Protein AF-A0A0D5A165-F1 (afdb_monomer_lite)

Sequence (251 aa):
MIPHRLSEAADQAARRYDHLAQTFSALYKMALMSAEFGYAGQSQKLFVEAYEAAETYFERDKEAMADIAAEIAENAHRRAIENLQSVDAESLSEAALAHVSETQTYLSNEIAAQVHRDIAHMRFQLQRIVLDVGMIARTRNVNSRAAQMAYVVANPHELELYFVDRRGRRTPTRTFIRSIYRQALLSIHNETTLHVIADHGLEHAAVMKLEDGVEKVIDRININDYAAVRDQLFHPNANSYLDVETDDVSA

Radius of gyration: 24.09 Å; chains: 1; bounding box: 54×30×74 Å

Secondary structure (DSSP, 8-state):
-HHHHHHHHHHHHHHHHHHHHHHHHHHHHHHHH-TTTT-TTHHHHHHHHHHHHHHHHHHHHHHHHHHHHHHHHHHHHHHHHHHHT-SS--S--HHHHHHHHHHHHHHHHHHHHHHHHHHHHHHHHHHHHHHHHHHHHHHHT--HHHHHHHHHHH-------EEE-TT--EEEHHHHHHHHHHHHHHHHHHHHHHHHHHHTT--EEEEEEEETTEEEEEEEEEGGGHHHHHHHHS-TT--EEEEE-GGGT--

pLDDT: mean 90.54, std 7.68, range [43.25, 97.25]

Structure (mmCIF, N/CA/C/O backbone):
data_AF-A0A0D5A165-F1
#
_entry.id   AF-A0A0D5A165-F1
#
loop_
_atom_site.group_PDB
_atom_site.id
_atom_site.type_symbol
_atom_site.label_atom_id
_atom_site.label_alt_id
_atom_site.label_comp_id
_atom_site.label_asym_id
_atom_site.label_entity_id
_atom_site.label_seq_id
_atom_site.pdbx_PDB_ins_code
_atom_site.Cartn_x
_atom_site.Cartn_y
_atom_site.Cartn_z
_atom_site.occupancy
_atom_site.B_iso_or_equiv
_atom_site.auth_seq_id
_atom_site.auth_comp_id
_atom_site.auth_asym_id
_atom_site.auth_atom_id
_atom_site.pdbx_PDB_model_num
ATOM 1 N N . MET A 1 1 ? -19.442 6.904 9.844 1.00 79.25 1 MET A N 1
ATOM 2 C CA . MET A 1 1 ? -19.566 5.430 9.773 1.00 79.25 1 MET A CA 1
ATOM 3 C C . MET A 1 1 ? -18.209 4.829 9.446 1.00 79.25 1 MET A C 1
ATOM 5 O O . MET A 1 1 ? -17.570 5.270 8.488 1.00 79.25 1 MET A O 1
ATOM 9 N N . ILE A 1 2 ? -17.765 3.862 10.250 1.00 87.31 2 ILE A N 1
ATOM 10 C CA . ILE A 1 2 ? -16.394 3.319 10.248 1.00 87.31 2 ILE A CA 1
ATOM 11 C C . ILE A 1 2 ? -15.971 2.769 8.872 1.00 87.31 2 ILE A C 1
ATOM 13 O O . ILE A 1 2 ? -14.946 3.216 8.348 1.00 87.31 2 ILE A O 1
ATOM 17 N N . PRO A 1 3 ? -16.759 1.913 8.183 1.00 88.69 3 PRO A N 1
ATOM 18 C CA . PRO A 1 3 ? -16.329 1.330 6.909 1.00 88.69 3 PRO A CA 1
ATOM 19 C C . PRO A 1 3 ? -16.051 2.350 5.796 1.00 88.69 3 PRO A C 1
ATOM 21 O O . PRO A 1 3 ? -15.199 2.092 4.936 1.00 88.69 3 PRO A O 1
ATOM 24 N N . HIS A 1 4 ? -16.733 3.502 5.805 1.00 90.75 4 HIS A N 1
ATOM 25 C CA . HIS A 1 4 ? -16.470 4.589 4.859 1.00 90.75 4 HIS A CA 1
ATOM 26 C C . HIS A 1 4 ? -15.153 5.291 5.156 1.00 90.75 4 HIS A C 1
ATOM 28 O O . HIS A 1 4 ? -14.348 5.440 4.241 1.00 90.75 4 HIS A O 1
ATOM 34 N N . ARG A 1 5 ? -14.892 5.638 6.423 1.00 92.56 5 ARG A N 1
ATOM 35 C CA . ARG A 1 5 ? -13.633 6.279 6.822 1.00 92.56 5 ARG A CA 1
ATOM 36 C C . ARG A 1 5 ? -12.429 5.394 6.489 1.00 92.56 5 ARG A C 1
ATOM 38 O O . ARG A 1 5 ? -11.464 5.878 5.902 1.00 92.56 5 ARG A O 1
ATOM 45 N N . LEU A 1 6 ? -12.531 4.090 6.765 1.00 93.75 6 LEU A N 1
ATOM 46 C CA . LEU A 1 6 ? -11.513 3.096 6.405 1.00 93.75 6 LEU A CA 1
ATOM 47 C C . LEU A 1 6 ? -11.294 3.007 4.883 1.00 93.75 6 LEU A C 1
ATOM 49 O O . LEU A 1 6 ? -10.162 2.874 4.425 1.00 93.75 6 LEU A O 1
ATOM 53 N N . SER A 1 7 ? -12.369 3.062 4.083 1.00 94.56 7 SER A N 1
ATOM 54 C CA . SER A 1 7 ? -12.266 3.048 2.612 1.00 94.56 7 SER A CA 1
ATOM 55 C C . SER A 1 7 ? -11.586 4.307 2.100 1.00 94.56 7 SER A C 1
ATOM 57 O O . SER A 1 7 ? -10.683 4.218 1.277 1.00 94.56 7 SER A O 1
ATOM 59 N N . GLU A 1 8 ? -11.992 5.465 2.612 1.00 95.31 8 GLU A N 1
ATOM 60 C CA . GLU A 1 8 ? -11.455 6.755 2.207 1.00 95.31 8 GLU A CA 1
ATOM 61 C C . GLU A 1 8 ? -9.956 6.855 2.503 1.00 95.31 8 GLU A C 1
ATOM 63 O O . GLU A 1 8 ? -9.183 7.222 1.618 1.00 95.31 8 GLU A O 1
ATOM 68 N N . ALA A 1 9 ? -9.531 6.466 3.709 1.00 94.81 9 ALA A N 1
ATOM 69 C CA . ALA A 1 9 ? -8.121 6.421 4.084 1.00 94.81 9 ALA A CA 1
ATOM 70 C C . ALA A 1 9 ? -7.312 5.502 3.155 1.00 94.81 9 ALA A C 1
ATOM 72 O O . ALA A 1 9 ? -6.258 5.892 2.647 1.00 94.81 9 ALA A O 1
ATOM 73 N N . ALA A 1 10 ? -7.835 4.307 2.868 1.00 96.00 10 ALA A N 1
ATOM 74 C CA . ALA A 1 10 ? -7.202 3.367 1.950 1.00 96.00 10 ALA A CA 1
ATOM 75 C C . ALA A 1 10 ? -7.133 3.903 0.507 1.00 96.00 10 ALA A C 1
ATOM 77 O O . ALA A 1 10 ? -6.135 3.697 -0.182 1.00 96.00 10 ALA A O 1
ATOM 78 N N . ASP A 1 11 ? -8.158 4.623 0.046 1.00 96.69 11 ASP A N 1
ATOM 79 C CA . ASP A 1 11 ? -8.182 5.256 -1.276 1.00 96.69 11 ASP A CA 1
ATOM 80 C C . ASP A 1 11 ? -7.212 6.441 -1.371 1.00 96.69 11 ASP A C 1
ATOM 82 O O . ASP A 1 11 ? -6.638 6.692 -2.434 1.00 96.69 11 ASP A O 1
ATOM 86 N N . GLN A 1 12 ? -7.021 7.195 -0.287 1.00 95.81 12 GLN A N 1
ATOM 87 C CA . GLN A 1 12 ? -6.012 8.253 -0.207 1.00 95.81 12 GLN A CA 1
ATOM 88 C C . GLN A 1 12 ? -4.596 7.665 -0.237 1.00 95.81 12 GLN A C 1
ATOM 90 O O . GLN A 1 12 ? -3.763 8.128 -1.016 1.00 95.81 12 GLN A O 1
ATOM 95 N N . ALA A 1 13 ? -4.337 6.602 0.528 1.00 95.44 13 ALA A N 1
ATOM 96 C CA . ALA A 1 13 ? -3.058 5.896 0.507 1.00 95.44 13 ALA A CA 1
ATOM 97 C C . ALA A 1 13 ? -2.743 5.301 -0.873 1.00 95.44 13 ALA A C 1
ATOM 99 O O . ALA A 1 13 ? -1.662 5.509 -1.424 1.00 95.44 13 ALA A O 1
ATOM 100 N N . ALA A 1 14 ? -3.727 4.651 -1.500 1.00 96.12 14 ALA A N 1
ATOM 101 C CA . ALA A 1 14 ? -3.582 4.125 -2.852 1.00 96.12 14 ALA A CA 1
ATOM 102 C C . ALA A 1 14 ? -3.296 5.228 -3.882 1.00 96.12 14 ALA A C 1
ATOM 104 O O . ALA A 1 14 ? -2.530 4.999 -4.813 1.00 96.12 14 ALA A O 1
ATOM 105 N N . ARG A 1 15 ? -3.867 6.431 -3.714 1.00 96.12 15 ARG A N 1
ATOM 106 C CA . ARG A 1 15 ? -3.550 7.609 -4.543 1.00 96.12 15 ARG A CA 1
ATOM 107 C C . ARG A 1 15 ? -2.120 8.110 -4.330 1.00 96.12 15 ARG A C 1
ATOM 109 O O . ARG A 1 15 ? -1.453 8.418 -5.312 1.00 96.12 15 ARG A O 1
ATOM 116 N N . ARG A 1 16 ? -1.621 8.154 -3.090 1.00 94.94 16 ARG A N 1
ATOM 117 C CA . ARG A 1 16 ? -0.213 8.503 -2.820 1.00 94.94 16 ARG A CA 1
ATOM 118 C C . ARG A 1 16 ? 0.742 7.524 -3.496 1.00 94.94 16 ARG A C 1
ATOM 120 O O . ARG A 1 16 ? 1.688 7.955 -4.150 1.00 94.94 16 ARG A O 1
ATOM 127 N N . TYR A 1 17 ? 0.456 6.226 -3.411 1.00 96.75 17 TYR A N 1
ATOM 128 C CA . TYR A 1 17 ? 1.255 5.210 -4.098 1.00 96.75 17 TYR A CA 1
ATOM 129 C C . TYR A 1 17 ? 1.141 5.312 -5.626 1.00 96.75 17 TYR A C 1
ATOM 131 O O . TYR A 1 17 ? 2.123 5.125 -6.337 1.00 96.75 17 TYR A O 1
ATOM 139 N N . ASP A 1 18 ? -0.034 5.655 -6.157 1.00 95.25 18 ASP A N 1
ATOM 140 C CA . ASP A 1 18 ? -0.234 5.887 -7.593 1.00 95.25 18 ASP A CA 1
ATOM 141 C C . ASP A 1 18 ? 0.712 6.974 -8.132 1.00 95.25 18 ASP A C 1
ATOM 143 O O . ASP A 1 18 ? 1.286 6.812 -9.205 1.00 95.25 18 ASP A O 1
ATOM 147 N N . HIS A 1 19 ? 0.967 8.037 -7.361 1.00 95.75 19 HIS A N 1
ATOM 148 C CA . HIS A 1 19 ? 1.960 9.055 -7.722 1.00 95.75 19 HIS A CA 1
ATOM 149 C C . HIS A 1 19 ? 3.399 8.512 -7.756 1.00 95.75 19 HIS A C 1
ATOM 151 O O . HIS A 1 19 ? 4.179 8.889 -8.638 1.00 95.75 19 HIS A O 1
ATOM 157 N N . LEU A 1 20 ? 3.754 7.592 -6.853 1.00 96.50 20 LEU A N 1
ATOM 158 C CA . LEU A 1 20 ? 5.041 6.891 -6.910 1.00 96.50 20 LEU A CA 1
ATOM 159 C C . LEU A 1 20 ? 5.124 6.006 -8.166 1.00 96.50 20 LEU A C 1
ATOM 161 O O . LEU A 1 20 ? 6.102 6.072 -8.907 1.00 96.50 20 LEU A O 1
ATOM 165 N N . ALA A 1 21 ? 4.072 5.245 -8.469 1.00 95.75 21 ALA A N 1
ATOM 166 C CA . ALA A 1 21 ? 3.997 4.408 -9.668 1.00 95.75 21 ALA A CA 1
ATOM 167 C C . ALA A 1 21 ? 4.083 5.226 -10.974 1.00 95.75 21 ALA A C 1
ATOM 169 O O . ALA A 1 21 ? 4.746 4.817 -11.932 1.00 95.75 21 ALA A O 1
ATOM 170 N N . GLN A 1 22 ? 3.464 6.409 -11.012 1.00 95.25 22 GLN A N 1
ATOM 171 C CA . GLN A 1 22 ? 3.595 7.366 -12.116 1.00 95.25 22 GLN A CA 1
ATOM 172 C C . GLN A 1 22 ? 5.035 7.878 -12.243 1.00 95.25 22 GLN A C 1
ATOM 174 O O . GLN A 1 22 ? 5.556 7.964 -13.356 1.00 95.25 22 GLN A O 1
ATOM 179 N N . THR A 1 23 ? 5.705 8.148 -11.119 1.00 96.25 23 THR A N 1
ATOM 180 C CA . THR A 1 23 ? 7.129 8.516 -11.094 1.00 96.25 23 THR A CA 1
ATOM 181 C C . THR A 1 23 ? 7.995 7.399 -11.672 1.00 96.25 23 THR A C 1
ATOM 183 O O . THR A 1 23 ? 8.790 7.653 -12.573 1.00 96.25 23 THR A O 1
ATOM 186 N N . PHE A 1 24 ? 7.789 6.145 -11.258 1.00 96.50 24 PHE A N 1
ATOM 187 C CA . PHE A 1 24 ? 8.491 4.994 -11.840 1.00 96.50 24 PHE A CA 1
ATOM 188 C C . PHE A 1 24 ? 8.233 4.856 -13.340 1.00 96.50 24 PHE A C 1
ATOM 190 O O . PHE A 1 24 ? 9.163 4.642 -14.113 1.00 96.50 24 PHE A O 1
ATOM 197 N N . SER A 1 25 ? 6.992 5.057 -13.777 1.00 94.62 25 SER A N 1
ATOM 198 C CA . SER A 1 25 ? 6.642 5.037 -15.199 1.00 94.62 25 SER A CA 1
ATOM 199 C C . SER A 1 25 ? 7.353 6.143 -15.986 1.00 94.62 25 SER A C 1
ATOM 201 O O . SER A 1 25 ? 7.804 5.909 -17.109 1.00 94.62 25 SER A O 1
ATOM 203 N N . ALA A 1 26 ? 7.498 7.338 -15.409 1.00 94.38 26 ALA A N 1
ATOM 204 C CA . ALA A 1 26 ? 8.234 8.445 -16.014 1.00 94.38 26 ALA A CA 1
ATOM 205 C C . ALA A 1 26 ? 9.740 8.155 -16.092 1.00 94.38 26 ALA A C 1
ATOM 207 O O . ALA A 1 26 ? 10.319 8.275 -17.172 1.00 94.38 26 ALA A O 1
ATOM 208 N N . LEU A 1 27 ? 10.353 7.695 -14.996 1.00 95.06 27 LEU A N 1
ATOM 209 C CA . LEU A 1 27 ? 11.764 7.292 -14.951 1.00 95.06 27 LEU A CA 1
ATOM 210 C C . LEU A 1 27 ? 12.059 6.186 -15.972 1.00 95.06 27 LEU A C 1
ATOM 212 O O . LEU A 1 27 ? 13.028 6.256 -16.730 1.00 95.06 27 LEU A O 1
ATOM 216 N N . TYR A 1 28 ? 11.170 5.199 -16.066 1.00 94.12 28 TYR A N 1
ATOM 217 C CA . TYR A 1 28 ? 11.245 4.133 -17.055 1.00 94.12 28 TYR A CA 1
ATOM 218 C C . TYR A 1 28 ? 11.180 4.659 -18.494 1.00 94.12 28 TYR A C 1
ATOM 220 O O . TYR A 1 28 ? 12.018 4.292 -19.318 1.00 94.12 28 TYR A O 1
ATOM 228 N N . LYS A 1 29 ? 10.234 5.556 -18.807 1.00 92.38 29 LYS A N 1
ATOM 229 C CA . LYS A 1 29 ? 10.124 6.191 -20.134 1.00 92.38 29 LYS A CA 1
ATOM 230 C C . LYS A 1 29 ? 11.357 7.038 -20.465 1.00 92.38 29 LYS A C 1
ATOM 232 O O . LYS A 1 29 ? 11.847 6.989 -21.592 1.00 92.38 29 LYS A O 1
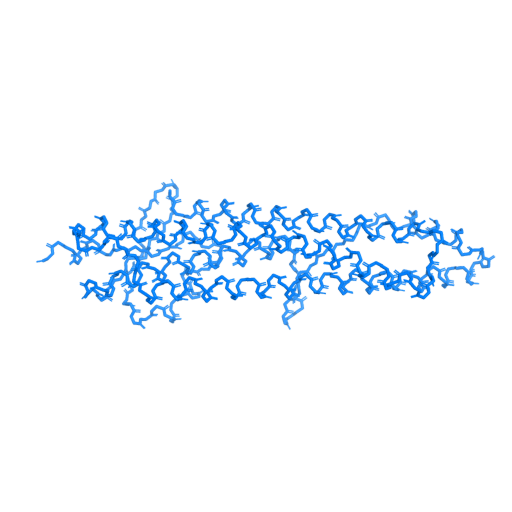ATOM 237 N N . MET A 1 30 ? 11.894 7.777 -19.494 1.00 92.38 30 MET A N 1
ATOM 238 C CA . MET A 1 30 ? 13.129 8.553 -19.652 1.00 92.38 30 MET A CA 1
ATOM 239 C C . MET A 1 30 ? 14.323 7.647 -19.950 1.00 92.38 30 MET A C 1
ATOM 241 O O . MET A 1 30 ? 15.078 7.913 -20.886 1.00 92.38 30 MET A O 1
ATOM 245 N N . ALA A 1 31 ? 14.464 6.538 -19.219 1.00 92.50 31 ALA A N 1
ATOM 246 C CA . ALA A 1 31 ? 15.481 5.537 -19.504 1.00 92.50 31 ALA A CA 1
ATOM 247 C C . ALA A 1 31 ? 15.286 4.948 -20.911 1.00 92.50 31 ALA A C 1
ATOM 249 O O . ALA A 1 31 ? 16.224 4.920 -21.706 1.00 92.50 31 ALA A O 1
ATOM 250 N N . LEU A 1 32 ? 14.060 4.568 -21.271 1.00 91.56 32 LEU A N 1
ATOM 251 C CA . LEU A 1 32 ? 13.749 4.010 -22.584 1.00 91.56 32 LEU A CA 1
ATOM 252 C C . LEU A 1 32 ? 14.078 4.965 -23.735 1.00 91.56 32 LEU A C 1
ATOM 254 O O . LEU A 1 32 ? 14.427 4.483 -24.803 1.00 91.56 32 LEU A O 1
ATOM 258 N N . MET A 1 33 ? 14.005 6.284 -23.543 1.00 91.00 33 MET A N 1
ATOM 259 C CA . MET A 1 33 ? 14.279 7.286 -24.587 1.00 91.00 33 MET A CA 1
ATOM 260 C C . MET A 1 33 ? 15.692 7.884 -24.537 1.00 91.00 33 MET A C 1
ATOM 262 O O . MET A 1 33 ? 16.078 8.607 -25.466 1.00 91.00 33 MET A O 1
ATOM 266 N N . SER A 1 34 ? 16.470 7.557 -23.501 1.00 91.62 34 SER A N 1
ATOM 267 C CA . SER A 1 34 ? 17.817 8.080 -23.256 1.00 91.62 34 SER A CA 1
ATOM 268 C C . SER A 1 34 ? 18.755 7.907 -24.457 1.00 91.62 34 SER A C 1
ATOM 270 O O . SER A 1 34 ? 18.662 6.935 -25.213 1.00 91.62 34 SER A O 1
ATOM 272 N N . ALA A 1 35 ? 19.687 8.851 -24.617 1.00 87.50 35 ALA A N 1
ATOM 273 C CA . ALA A 1 35 ? 20.788 8.742 -25.574 1.00 87.50 35 ALA A CA 1
ATOM 274 C C . ALA A 1 35 ? 21.765 7.613 -25.200 1.00 87.50 35 ALA A C 1
ATOM 276 O O . ALA A 1 35 ? 22.358 6.994 -26.077 1.00 87.50 35 ALA A O 1
ATOM 277 N N . GLU A 1 36 ? 21.878 7.306 -23.906 1.00 87.81 36 GLU A N 1
ATOM 278 C CA . GLU A 1 36 ? 22.725 6.242 -23.353 1.00 87.81 36 GLU A CA 1
ATOM 279 C C . GLU A 1 36 ? 21.976 4.902 -23.239 1.00 87.81 36 GLU A C 1
ATOM 281 O O . GLU A 1 36 ? 22.308 4.052 -22.411 1.00 87.81 36 GLU A O 1
ATOM 286 N N . PHE A 1 37 ? 20.918 4.712 -24.032 1.00 90.88 37 PHE A N 1
ATOM 287 C CA . PHE A 1 37 ? 20.110 3.499 -23.983 1.00 90.88 37 PHE A CA 1
ATOM 288 C C . PHE A 1 37 ? 20.955 2.238 -24.221 1.00 90.88 37 PHE A C 1
ATOM 290 O O . PHE A 1 37 ? 21.685 2.134 -25.208 1.00 90.88 37 PHE A O 1
ATOM 297 N N . GLY A 1 38 ? 20.838 1.269 -23.312 1.00 87.19 38 GLY A N 1
ATOM 298 C CA . GLY A 1 38 ? 21.592 0.016 -23.344 1.00 87.19 38 GLY A CA 1
ATOM 299 C C . GLY A 1 38 ? 23.004 0.098 -22.755 1.00 87.19 38 GLY A C 1
ATOM 300 O O . GLY A 1 38 ? 23.696 -0.919 -22.718 1.00 87.19 38 GLY A O 1
ATOM 301 N N . TYR A 1 39 ? 23.439 1.262 -22.263 1.00 90.69 39 TYR A N 1
ATOM 302 C CA . TYR A 1 39 ? 24.701 1.385 -21.535 1.00 90.69 39 TYR A CA 1
ATOM 303 C C . TYR A 1 39 ? 24.634 0.678 -20.172 1.00 90.69 39 TYR A C 1
ATOM 305 O O . TYR A 1 39 ? 23.619 0.732 -19.477 1.00 90.69 39 TYR A O 1
ATOM 313 N N . ALA A 1 40 ? 25.740 0.058 -19.744 1.00 81.25 40 ALA A N 1
ATOM 314 C CA . ALA A 1 40 ? 25.796 -0.707 -18.493 1.00 81.25 40 ALA A CA 1
ATOM 315 C C . ALA A 1 40 ? 25.408 0.128 -17.254 1.00 81.25 40 ALA A C 1
ATOM 317 O O . ALA A 1 40 ? 24.738 -0.375 -16.352 1.00 81.25 40 ALA A O 1
ATOM 318 N N . GLY A 1 41 ? 25.768 1.417 -17.233 1.00 88.12 41 GLY A N 1
ATOM 319 C CA . GLY A 1 41 ? 25.434 2.338 -16.141 1.00 88.12 41 GLY A CA 1
ATOM 320 C C . GLY A 1 41 ? 23.969 2.788 -16.100 1.00 88.12 41 GLY A C 1
ATOM 321 O O . GLY A 1 41 ? 23.508 3.254 -15.060 1.00 88.12 41 GLY A O 1
ATOM 322 N N . GLN A 1 42 ? 23.205 2.611 -17.184 1.00 89.62 42 GLN A N 1
ATOM 323 C CA . GLN A 1 42 ? 21.821 3.084 -17.276 1.00 89.62 42 GLN A CA 1
ATOM 324 C C . GLN A 1 42 ? 20.917 2.426 -16.231 1.00 89.62 42 GLN A C 1
ATOM 326 O O . GLN A 1 42 ? 20.138 3.099 -15.559 1.00 89.62 42 GLN A O 1
ATOM 331 N N . SER A 1 43 ? 21.035 1.104 -16.078 1.00 86.44 43 SER A N 1
ATOM 332 C CA . SER A 1 43 ? 20.237 0.356 -15.106 1.00 86.44 43 SER A CA 1
ATOM 333 C C . SER A 1 43 ? 20.545 0.781 -13.674 1.00 86.44 43 SER A C 1
ATOM 335 O O . SER A 1 43 ? 19.643 0.741 -12.846 1.00 86.44 43 SER A O 1
ATOM 337 N N . GLN A 1 44 ? 21.796 1.147 -13.381 1.00 89.44 44 GLN A N 1
ATOM 338 C CA . GLN A 1 44 ? 22.191 1.596 -12.050 1.00 89.44 44 GLN A CA 1
ATOM 339 C C . GLN A 1 44 ? 21.637 2.991 -11.765 1.00 89.44 44 GLN A C 1
ATOM 341 O O . GLN A 1 44 ? 21.080 3.207 -10.696 1.00 89.44 44 GLN A O 1
ATOM 346 N N . LYS A 1 45 ? 21.733 3.910 -12.733 1.00 91.50 45 LYS A N 1
ATOM 347 C CA . LYS A 1 45 ? 21.181 5.263 -12.611 1.00 91.50 45 LYS A CA 1
ATOM 348 C C . LYS A 1 45 ? 19.670 5.242 -12.369 1.00 91.50 45 LYS A C 1
ATOM 350 O O . LYS A 1 45 ? 19.210 5.835 -11.404 1.00 91.50 45 LYS A O 1
ATOM 355 N N . LEU A 1 46 ? 18.929 4.477 -13.175 1.00 91.69 46 LEU A N 1
ATOM 356 C CA . LEU A 1 46 ? 17.484 4.301 -12.994 1.00 91.69 46 LEU A CA 1
ATOM 357 C C . LEU A 1 46 ? 17.140 3.739 -11.607 1.00 91.69 46 LEU A C 1
ATOM 359 O O . LEU A 1 46 ? 16.149 4.133 -11.005 1.00 91.69 46 LEU A O 1
ATOM 363 N N . PHE A 1 47 ? 17.946 2.797 -11.111 1.00 92.31 47 PHE A N 1
ATOM 364 C CA . PHE A 1 47 ? 17.741 2.203 -9.794 1.00 92.31 47 PHE A CA 1
ATOM 365 C C . PHE A 1 47 ? 17.932 3.244 -8.690 1.00 92.31 47 PHE A C 1
ATOM 367 O O . PHE A 1 47 ? 17.054 3.374 -7.849 1.00 92.31 47 PHE A O 1
ATOM 374 N N . VAL A 1 48 ? 19.023 4.015 -8.725 1.00 94.88 48 VAL A N 1
ATOM 375 C CA . VAL A 1 48 ? 19.293 5.087 -7.750 1.00 94.88 48 VAL A CA 1
ATOM 376 C C . VAL A 1 48 ? 18.152 6.106 -7.727 1.00 94.88 48 VAL A C 1
ATOM 378 O O . VAL A 1 48 ? 17.566 6.319 -6.672 1.00 94.88 48 VAL A O 1
ATOM 381 N N . GLU A 1 49 ? 17.752 6.629 -8.890 1.00 96.12 49 GLU A N 1
ATOM 382 C CA . GLU A 1 49 ? 16.650 7.600 -9.000 1.00 96.12 49 GLU A CA 1
ATOM 383 C C . GLU A 1 49 ? 15.318 7.029 -8.472 1.00 96.12 49 GLU A C 1
ATOM 385 O O . GLU A 1 49 ? 14.521 7.737 -7.856 1.00 96.12 49 GLU A O 1
ATOM 390 N N . ALA A 1 50 ? 15.070 5.729 -8.668 1.00 96.56 50 ALA A N 1
ATOM 391 C CA . ALA A 1 50 ? 13.874 5.074 -8.148 1.00 96.56 50 ALA A CA 1
ATOM 392 C C . ALA A 1 50 ? 13.892 4.912 -6.619 1.00 96.56 50 ALA A C 1
ATOM 394 O O . ALA A 1 50 ? 12.839 5.032 -5.994 1.00 96.56 50 ALA A O 1
ATOM 395 N N . TYR A 1 51 ? 15.056 4.665 -6.007 1.00 97.19 51 TYR A N 1
ATOM 396 C CA . TYR A 1 51 ? 15.178 4.629 -4.545 1.00 97.19 51 TYR A CA 1
ATOM 397 C C . TYR A 1 51 ? 15.043 6.007 -3.914 1.00 97.19 51 TYR A C 1
ATOM 399 O O . TYR A 1 51 ? 14.371 6.119 -2.898 1.00 97.19 51 TYR A O 1
ATOM 407 N N . GLU A 1 52 ? 15.595 7.049 -4.529 1.00 97.12 52 GLU A N 1
ATOM 408 C CA . GLU A 1 52 ? 15.423 8.432 -4.061 1.00 97.12 52 GLU A CA 1
ATOM 409 C C . GLU A 1 52 ? 13.939 8.852 -4.099 1.00 97.12 52 GLU A C 1
ATOM 411 O O . GLU A 1 52 ? 13.410 9.455 -3.159 1.00 97.12 52 GLU A O 1
ATOM 416 N N . ALA A 1 53 ? 13.221 8.470 -5.164 1.00 96.69 53 ALA A N 1
ATOM 417 C CA . ALA A 1 53 ? 11.777 8.675 -5.256 1.00 96.69 53 ALA A CA 1
ATOM 418 C C . ALA A 1 53 ? 11.004 7.872 -4.194 1.00 96.69 53 ALA A C 1
ATOM 420 O O . ALA A 1 53 ? 10.050 8.383 -3.604 1.00 96.69 53 ALA A O 1
ATOM 421 N N . ALA A 1 54 ? 11.419 6.628 -3.935 1.00 96.81 54 ALA A N 1
ATOM 422 C CA . ALA A 1 54 ? 10.831 5.784 -2.900 1.00 96.81 54 ALA A CA 1
ATOM 423 C C . ALA A 1 54 ? 11.068 6.338 -1.488 1.00 96.81 54 ALA A C 1
ATOM 425 O O . ALA A 1 54 ? 10.139 6.362 -0.691 1.00 96.81 54 ALA A O 1
ATOM 426 N N . GLU A 1 55 ? 1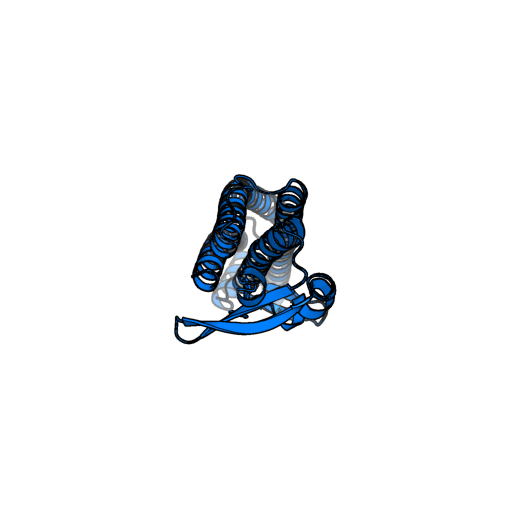2.269 6.826 -1.185 1.00 96.44 55 GLU A N 1
ATOM 427 C CA . GLU A 1 55 ? 12.605 7.467 0.091 1.00 96.44 55 GLU A CA 1
ATOM 428 C C . GLU A 1 55 ? 11.707 8.683 0.341 1.00 96.44 55 GLU A C 1
ATOM 430 O O . GLU A 1 55 ? 11.048 8.774 1.375 1.00 96.44 55 GLU A O 1
ATOM 435 N N . THR A 1 56 ? 11.559 9.549 -0.666 1.00 94.88 56 THR A N 1
ATOM 436 C CA . THR A 1 56 ? 10.642 10.699 -0.601 1.00 94.88 56 THR A CA 1
ATOM 437 C C . THR A 1 56 ? 9.190 10.270 -0.361 1.00 94.88 56 THR A C 1
ATOM 439 O O . THR A 1 56 ? 8.438 10.958 0.333 1.00 94.88 56 THR A O 1
ATOM 442 N N . TYR A 1 57 ? 8.768 9.146 -0.949 1.00 95.62 57 TYR A N 1
ATOM 443 C CA . TYR A 1 57 ? 7.453 8.568 -0.688 1.00 95.62 57 TYR A CA 1
ATOM 444 C C . TYR A 1 57 ? 7.331 8.088 0.764 1.00 95.62 57 TYR A C 1
ATOM 446 O O . TYR A 1 57 ? 6.341 8.425 1.409 1.00 95.62 57 TYR A O 1
ATOM 454 N N . PHE A 1 58 ? 8.315 7.351 1.288 1.00 94.88 58 PHE A N 1
ATOM 455 C CA . PHE A 1 58 ? 8.265 6.805 2.647 1.00 94.88 58 PHE A CA 1
ATOM 456 C C . PHE A 1 58 ? 8.223 7.889 3.715 1.00 94.88 58 PHE A C 1
ATOM 458 O O . PHE A 1 58 ? 7.426 7.765 4.639 1.00 94.88 58 PHE A O 1
ATOM 465 N N . GLU A 1 59 ? 8.995 8.965 3.566 1.00 91.88 59 GLU A N 1
ATOM 466 C CA . GLU A 1 59 ? 8.946 10.091 4.508 1.00 91.88 59 GLU A CA 1
ATOM 467 C C . GLU A 1 59 ? 7.537 10.696 4.586 1.00 91.88 59 GLU A C 1
ATOM 469 O O . GLU A 1 59 ? 6.997 10.903 5.669 1.00 91.88 59 GLU A O 1
ATOM 474 N N . ARG A 1 60 ? 6.875 10.880 3.436 1.00 91.25 60 ARG A N 1
ATOM 475 C CA . ARG A 1 60 ? 5.503 11.415 3.382 1.00 91.25 60 ARG A CA 1
ATOM 476 C C . ARG A 1 60 ? 4.451 10.425 3.873 1.00 91.25 60 ARG A C 1
ATOM 478 O O . ARG A 1 60 ? 3.470 10.822 4.496 1.00 91.25 60 ARG A O 1
ATOM 485 N N . ASP A 1 61 ? 4.595 9.152 3.520 1.00 93.62 61 ASP A N 1
ATOM 486 C CA . ASP A 1 61 ? 3.594 8.133 3.833 1.00 93.62 61 ASP A CA 1
ATOM 487 C C . ASP A 1 61 ? 3.650 7.722 5.306 1.00 93.62 61 ASP A C 1
ATOM 489 O O . ASP A 1 61 ? 2.610 7.422 5.882 1.00 93.62 61 ASP A O 1
ATOM 493 N N . LYS A 1 62 ? 4.830 7.776 5.934 1.00 91.56 62 LYS A N 1
ATOM 494 C CA . LYS A 1 62 ? 5.023 7.479 7.356 1.00 91.56 62 LYS A CA 1
ATOM 495 C C . LYS A 1 62 ? 4.221 8.415 8.257 1.00 91.56 62 LYS A C 1
ATOM 497 O O . LYS A 1 62 ? 3.511 7.930 9.133 1.00 91.56 62 LYS A O 1
ATOM 502 N N . GLU A 1 63 ? 4.307 9.726 8.035 1.00 90.62 63 GLU A N 1
ATOM 503 C CA . GLU A 1 63 ? 3.545 10.717 8.810 1.00 90.62 63 GLU A CA 1
ATOM 504 C C . GLU A 1 63 ? 2.038 10.513 8.618 1.00 90.62 63 GLU A C 1
ATOM 506 O O . GLU A 1 63 ? 1.301 10.318 9.582 1.00 90.62 63 GLU A O 1
ATOM 511 N N . ALA A 1 64 ? 1.587 10.418 7.363 1.00 92.62 64 ALA A N 1
ATOM 512 C CA . ALA A 1 64 ? 0.173 10.212 7.057 1.00 92.62 64 ALA A CA 1
ATOM 513 C C . ALA A 1 64 ? -0.379 8.891 7.625 1.00 92.62 64 ALA A C 1
ATOM 515 O O . ALA A 1 64 ? -1.534 8.827 8.045 1.00 92.62 64 ALA A O 1
ATOM 516 N N . MET A 1 65 ? 0.417 7.821 7.617 1.00 94.25 65 MET A N 1
ATOM 517 C CA . MET A 1 65 ? 0.049 6.534 8.206 1.00 94.25 65 MET A CA 1
ATOM 518 C C . MET A 1 65 ? -0.070 6.632 9.726 1.00 94.25 65 MET A C 1
ATOM 520 O O . MET A 1 65 ? -1.018 6.078 10.283 1.00 94.25 65 MET A O 1
ATOM 524 N N . ALA A 1 66 ? 0.861 7.332 10.382 1.00 92.75 66 ALA A N 1
ATOM 525 C CA . ALA A 1 66 ? 0.836 7.538 11.823 1.00 92.75 66 ALA A CA 1
ATOM 526 C C . ALA A 1 66 ? -0.430 8.285 12.259 1.00 92.75 66 ALA A C 1
ATOM 528 O O . ALA A 1 66 ? -1.165 7.787 13.113 1.00 92.75 66 ALA A O 1
ATOM 529 N N . ASP A 1 67 ? -0.731 9.402 11.595 1.00 93.50 67 ASP A N 1
ATOM 530 C CA . ASP A 1 67 ? -1.896 10.240 11.886 1.00 93.50 67 ASP A CA 1
ATOM 531 C C . ASP A 1 67 ? -3.212 9.476 11.695 1.00 93.50 67 ASP A C 1
ATOM 533 O O . ASP A 1 67 ? -4.067 9.457 12.579 1.00 93.50 67 ASP A O 1
ATOM 537 N N . ILE A 1 68 ? -3.371 8.788 10.557 1.00 94.75 68 ILE A N 1
ATOM 538 C CA . ILE A 1 68 ? -4.601 8.043 10.250 1.00 94.75 68 ILE A CA 1
ATOM 539 C C . ILE A 1 68 ? -4.793 6.879 11.226 1.00 94.75 68 ILE A C 1
ATOM 541 O O . ILE A 1 68 ? -5.910 6.620 11.666 1.00 94.75 68 ILE A O 1
ATOM 545 N N . ALA A 1 69 ? -3.731 6.146 11.551 1.00 94.38 69 ALA A N 1
ATOM 546 C CA . ALA A 1 69 ? -3.813 5.030 12.486 1.00 94.38 69 ALA A CA 1
ATOM 547 C C . ALA A 1 69 ? -4.192 5.498 13.899 1.00 94.38 69 ALA A C 1
ATOM 549 O O . ALA A 1 69 ? -5.049 4.873 14.522 1.00 94.38 69 ALA A O 1
ATOM 550 N N . ALA A 1 70 ? -3.608 6.606 14.369 1.00 92.56 70 ALA A N 1
ATOM 551 C CA . ALA A 1 70 ? -3.965 7.214 15.647 1.00 92.56 70 ALA A CA 1
ATOM 552 C C . ALA A 1 70 ? -5.430 7.674 15.657 1.00 92.56 70 ALA A C 1
ATOM 554 O O . ALA A 1 70 ? -6.165 7.339 16.580 1.00 92.56 70 ALA A O 1
ATOM 555 N N . GLU A 1 71 ? -5.885 8.347 14.596 1.00 93.62 71 GLU A N 1
ATOM 556 C CA . GLU A 1 71 ? -7.277 8.788 14.452 1.00 93.62 71 GLU A CA 1
ATOM 557 C C . GLU A 1 71 ? -8.264 7.607 14.488 1.00 93.62 71 GLU A C 1
ATOM 559 O O . GLU A 1 71 ? -9.300 7.675 15.148 1.00 93.62 71 GLU A O 1
ATOM 564 N N . ILE A 1 72 ? -7.971 6.510 13.779 1.00 94.94 72 ILE A N 1
ATOM 565 C CA . ILE A 1 72 ? -8.834 5.320 13.772 1.00 94.94 72 ILE A CA 1
ATOM 566 C C . ILE A 1 72 ? -8.865 4.653 15.149 1.00 94.94 72 ILE A C 1
ATOM 568 O O . ILE A 1 72 ? -9.950 4.305 15.612 1.00 94.94 72 ILE A O 1
ATOM 572 N N . ALA A 1 73 ? -7.715 4.507 15.809 1.00 93.69 73 ALA A N 1
ATOM 573 C CA . ALA A 1 73 ? -7.642 3.938 17.152 1.00 93.69 73 ALA A CA 1
ATOM 574 C C . ALA A 1 73 ? -8.409 4.795 18.171 1.00 93.69 73 ALA A C 1
ATOM 576 O O . ALA A 1 73 ? -9.223 4.278 18.930 1.00 93.69 73 ALA A O 1
ATOM 577 N N . GLU A 1 74 ? -8.217 6.115 18.153 1.00 91.88 74 GLU A N 1
ATOM 578 C CA . GLU A 1 74 ? -8.911 7.032 19.059 1.00 91.88 74 GLU A CA 1
ATOM 579 C C . GLU A 1 74 ? -10.429 7.014 18.834 1.00 91.88 74 GLU A C 1
ATOM 581 O O . GLU A 1 74 ? -11.200 6.965 19.791 1.00 91.88 74 GLU A O 1
ATOM 586 N N . ASN A 1 75 ? -10.876 6.990 17.575 1.00 92.25 75 ASN A N 1
ATOM 587 C CA . ASN A 1 75 ? -12.296 6.879 17.250 1.00 92.25 75 ASN A CA 1
ATOM 588 C C . ASN A 1 75 ? -12.895 5.544 17.714 1.00 92.25 75 ASN A C 1
ATOM 590 O O . ASN A 1 75 ? -14.019 5.530 18.217 1.00 92.25 75 ASN A O 1
ATOM 594 N N . ALA A 1 76 ? -12.167 4.435 17.550 1.00 92.31 76 ALA A N 1
ATOM 595 C CA . ALA A 1 76 ? -12.594 3.117 18.015 1.00 92.31 76 ALA A CA 1
ATOM 596 C C . ALA A 1 76 ? -12.720 3.078 19.543 1.00 92.31 76 ALA A C 1
ATOM 598 O O . ALA A 1 76 ? -13.733 2.611 20.063 1.00 92.31 76 ALA A O 1
ATOM 599 N N . HIS A 1 77 ? -11.729 3.634 20.248 1.00 91.62 77 HIS A N 1
ATOM 600 C CA . HIS A 1 77 ? -11.728 3.775 21.704 1.00 91.62 77 HIS A CA 1
ATOM 601 C C . HIS A 1 77 ? -12.908 4.605 22.187 1.00 91.62 77 HIS A C 1
ATOM 603 O O . HIS A 1 77 ? -13.730 4.123 22.959 1.00 91.62 77 HIS A O 1
ATOM 609 N N . ARG A 1 78 ? -13.042 5.834 21.677 1.00 90.62 78 ARG A N 1
ATOM 610 C CA . ARG A 1 78 ? -14.098 6.763 22.086 1.00 90.62 78 ARG A CA 1
ATOM 611 C C . ARG A 1 78 ? -15.481 6.164 21.875 1.00 90.62 78 ARG A C 1
ATOM 613 O O . ARG A 1 78 ? -16.298 6.197 22.785 1.00 90.62 78 ARG A O 1
ATOM 620 N N . ARG A 1 79 ? -15.718 5.564 20.707 1.00 91.06 79 ARG A N 1
ATOM 621 C CA . ARG A 1 79 ? -16.990 4.908 20.401 1.00 91.06 79 ARG A CA 1
ATOM 622 C C . ARG A 1 79 ? -17.280 3.751 21.356 1.00 91.06 79 ARG A C 1
ATOM 624 O O . ARG A 1 79 ? -18.409 3.624 21.816 1.00 91.06 79 ARG A O 1
ATOM 631 N N . ALA A 1 80 ? -16.282 2.922 21.661 1.00 90.06 80 ALA A N 1
ATOM 632 C CA . ALA A 1 80 ? -16.458 1.819 22.597 1.00 90.06 80 ALA A CA 1
ATOM 633 C C . ALA A 1 80 ? -16.792 2.330 24.011 1.00 90.06 80 ALA A C 1
ATOM 635 O O . ALA A 1 80 ? -17.747 1.855 24.617 1.00 90.06 80 ALA A O 1
ATOM 636 N N . ILE A 1 81 ? -16.085 3.351 24.504 1.00 89.50 81 ILE A N 1
ATOM 637 C CA . ILE A 1 81 ? -16.365 3.973 25.810 1.00 89.50 81 ILE A CA 1
ATOM 638 C C . ILE A 1 81 ? -17.757 4.611 25.863 1.00 89.50 81 ILE A C 1
ATOM 640 O O . ILE A 1 81 ? -18.484 4.405 26.835 1.00 89.50 81 ILE A O 1
ATOM 644 N N . GLU A 1 82 ? -18.155 5.335 24.814 1.00 88.06 82 GLU A N 1
ATOM 645 C CA . GLU A 1 82 ? -19.493 5.926 24.695 1.00 88.06 82 GLU A CA 1
ATOM 646 C C . GLU A 1 82 ? -20.588 4.850 24.755 1.00 88.06 82 GLU A C 1
ATOM 648 O O . GLU A 1 82 ? -21.572 5.011 25.479 1.00 88.06 82 GLU A O 1
ATOM 653 N N . ASN A 1 83 ? -20.397 3.729 24.053 1.00 86.50 83 ASN A N 1
ATOM 654 C CA . ASN A 1 83 ? -21.343 2.612 24.047 1.00 86.50 83 ASN A CA 1
ATOM 655 C C . ASN A 1 83 ? -21.393 1.862 25.389 1.00 86.50 83 ASN A C 1
ATOM 657 O O . ASN A 1 83 ? -22.453 1.370 25.768 1.00 86.50 83 ASN A O 1
ATOM 661 N N . LEU A 1 84 ? -20.281 1.815 26.127 1.00 85.06 84 LEU A N 1
ATOM 662 C CA . LEU A 1 84 ? -20.210 1.257 27.483 1.00 85.06 84 LEU A CA 1
ATOM 663 C C . LEU A 1 84 ? -20.797 2.184 28.555 1.00 85.06 84 LEU A C 1
ATOM 665 O O . LEU A 1 84 ? -20.947 1.760 29.696 1.00 85.06 84 LEU A O 1
ATOM 669 N N . GLN A 1 85 ? -21.092 3.447 28.219 1.00 80.12 85 GLN A N 1
ATOM 670 C CA . GLN A 1 85 ? -21.471 4.494 29.179 1.00 80.12 85 GLN A CA 1
ATOM 671 C C . GLN A 1 85 ? -20.453 4.657 30.328 1.00 80.12 85 GLN A C 1
ATOM 673 O O . GLN A 1 85 ? -20.804 5.074 31.433 1.00 80.12 85 GLN A O 1
ATOM 678 N N . SER A 1 86 ? -19.186 4.324 30.069 1.00 69.44 86 SER A N 1
ATOM 679 C CA . SER A 1 86 ? -18.117 4.351 31.067 1.00 69.44 86 SER A CA 1
ATOM 680 C C . SER A 1 86 ? -17.537 5.759 31.215 1.00 69.44 86 SER A C 1
ATOM 682 O O . SER A 1 86 ? -17.365 6.482 30.234 1.00 69.44 86 SER A O 1
ATOM 684 N N . VAL A 1 87 ? -17.218 6.146 32.452 1.00 62.19 87 VAL A N 1
ATOM 685 C CA . VAL A 1 87 ? -16.562 7.427 32.786 1.00 62.19 87 VAL A CA 1
ATOM 686 C C . VAL A 1 87 ? -15.044 7.243 32.968 1.00 62.19 87 VAL A C 1
ATOM 688 O O . VAL A 1 87 ? -14.307 8.223 33.008 1.00 62.19 87 VAL A O 1
ATOM 691 N N . ASP A 1 88 ? -14.559 5.997 33.039 1.00 58.56 88 ASP A N 1
ATOM 692 C CA . ASP A 1 88 ? -13.262 5.666 33.652 1.00 58.56 88 ASP A CA 1
ATOM 693 C C . ASP A 1 88 ? -12.081 5.481 32.677 1.00 58.56 88 ASP A C 1
ATOM 695 O O . ASP A 1 88 ? -10.969 5.196 33.118 1.00 58.56 88 ASP A O 1
ATOM 699 N N . ALA A 1 89 ? -12.249 5.679 31.365 1.00 62.22 89 ALA A N 1
ATOM 700 C CA . ALA A 1 89 ? -11.167 5.438 30.398 1.00 62.22 89 ALA A CA 1
ATOM 701 C C . ALA A 1 89 ? -10.963 6.595 29.407 1.00 62.22 89 ALA A C 1
ATOM 703 O O . ALA A 1 89 ? -11.375 6.545 28.246 1.00 62.22 89 ALA A O 1
ATOM 704 N N . GLU A 1 90 ? -10.259 7.638 29.857 1.00 63.31 90 GLU A N 1
ATOM 705 C CA . GLU A 1 90 ? -9.898 8.792 29.018 1.00 63.31 90 GLU A CA 1
ATOM 706 C C . GLU A 1 90 ? -8.814 8.481 27.967 1.00 63.31 90 GLU A C 1
ATOM 708 O O . GLU A 1 90 ? -8.688 9.219 26.991 1.00 63.31 90 GLU A O 1
ATOM 713 N N . SER A 1 91 ? -8.042 7.395 28.116 1.00 73.88 91 SER A N 1
ATOM 714 C CA . SER A 1 91 ? -6.926 7.073 27.215 1.00 73.88 91 SER A CA 1
ATOM 715 C C . SER A 1 91 ? -6.893 5.616 26.755 1.00 73.88 91 SER A C 1
ATOM 717 O O . SER A 1 91 ? -7.330 4.716 27.468 1.00 73.88 91 SER A O 1
ATOM 719 N N . LEU A 1 92 ? -6.287 5.393 25.584 1.00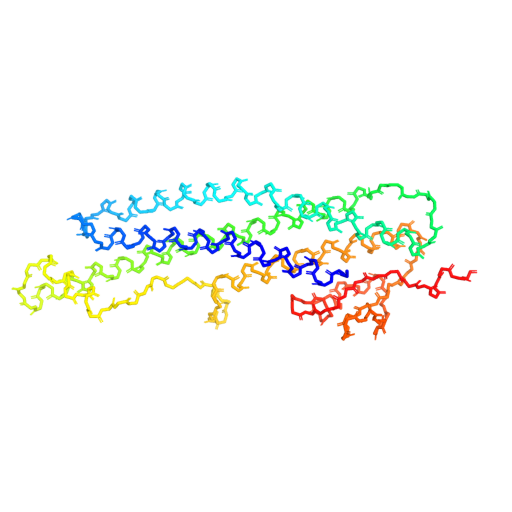 77.94 92 LEU A N 1
ATOM 720 C CA . LEU A 1 92 ? -5.945 4.064 25.069 1.00 77.94 92 LEU A CA 1
ATOM 721 C C . LEU A 1 92 ? -5.047 3.305 26.057 1.00 77.94 92 LEU A C 1
ATOM 723 O O . LEU A 1 92 ? -4.114 3.885 26.618 1.00 77.94 92 LEU A O 1
ATOM 727 N N . SER A 1 93 ? -5.283 2.003 26.218 1.00 80.25 93 SER A N 1
ATOM 728 C CA . SER A 1 93 ? -4.404 1.144 27.012 1.00 80.25 93 SER A CA 1
ATOM 729 C C . SER A 1 93 ? -3.029 0.980 26.351 1.00 80.25 93 SER A C 1
ATOM 731 O O . SER A 1 93 ? -2.885 1.063 25.126 1.00 80.25 93 SER A O 1
ATOM 733 N N . GLU A 1 94 ? -1.991 0.719 27.154 1.00 83.62 94 GLU A N 1
ATOM 734 C CA . GLU A 1 94 ? -0.628 0.495 26.641 1.00 83.62 94 GLU A CA 1
ATOM 735 C C . GLU A 1 94 ? -0.577 -0.665 25.634 1.00 83.62 94 GLU A C 1
ATOM 737 O O . GLU A 1 94 ? 0.140 -0.591 24.635 1.00 83.62 94 GLU A O 1
ATOM 742 N N . ALA A 1 95 ? -1.380 -1.711 25.859 1.00 81.50 95 ALA A N 1
ATOM 743 C CA . ALA A 1 95 ? -1.499 -2.847 24.951 1.00 81.50 95 ALA A CA 1
ATOM 744 C C . ALA A 1 95 ? -2.090 -2.437 23.592 1.00 81.50 95 ALA A C 1
ATOM 746 O O . ALA A 1 95 ? -1.537 -2.801 22.551 1.00 81.50 95 ALA A O 1
ATOM 747 N N . ALA A 1 96 ? -3.145 -1.614 23.590 1.00 84.00 96 ALA A N 1
ATOM 748 C CA . ALA A 1 96 ? -3.726 -1.085 22.361 1.00 84.00 96 ALA A CA 1
ATOM 749 C C . ALA A 1 96 ? -2.716 -0.214 21.595 1.00 84.00 96 ALA A C 1
ATOM 751 O O . ALA A 1 96 ? -2.544 -0.394 20.390 1.00 84.00 96 ALA A O 1
ATOM 752 N N . LEU A 1 97 ? -1.988 0.675 22.279 1.00 88.06 97 LEU A N 1
ATOM 753 C CA . LEU A 1 97 ? -0.943 1.504 21.660 1.00 88.06 97 LEU A CA 1
ATOM 754 C C . LEU A 1 97 ? 0.189 0.662 21.053 1.00 88.06 97 LEU A C 1
ATOM 756 O O . LEU A 1 97 ? 0.618 0.923 19.926 1.00 88.06 97 LEU A O 1
ATOM 760 N N . ALA A 1 98 ? 0.646 -0.372 21.765 1.00 88.06 98 ALA A N 1
ATOM 761 C CA . ALA A 1 98 ? 1.653 -1.302 21.262 1.00 88.06 98 ALA A CA 1
ATOM 762 C C . ALA A 1 98 ? 1.166 -2.034 20.001 1.00 88.06 98 ALA A C 1
ATOM 764 O O . ALA A 1 98 ? 1.906 -2.137 19.021 1.00 88.06 98 ALA A O 1
ATOM 765 N N . HIS A 1 99 ? -0.095 -2.472 19.984 1.00 88.56 99 HIS A N 1
ATOM 766 C CA . HIS A 1 99 ? -0.698 -3.114 18.819 1.00 88.56 99 HIS A CA 1
ATOM 767 C C . HIS A 1 99 ? -0.805 -2.168 17.607 1.00 88.56 99 HIS A C 1
ATOM 769 O O . HIS A 1 99 ? -0.497 -2.572 16.480 1.00 88.56 99 HIS A O 1
ATOM 775 N N . VAL A 1 100 ? -1.194 -0.901 17.812 1.00 90.50 100 VAL A N 1
ATOM 776 C CA . VAL A 1 100 ? -1.211 0.106 16.733 1.00 90.50 100 VAL A CA 1
ATOM 777 C C . VAL A 1 100 ? 0.185 0.266 16.131 1.00 90.50 100 VAL A C 1
ATOM 779 O O . VAL A 1 100 ? 0.335 0.197 14.910 1.00 90.50 100 VAL A O 1
ATOM 782 N N . SER A 1 101 ? 1.206 0.405 16.979 1.00 92.44 101 SER A N 1
ATOM 783 C CA . SER A 1 101 ? 2.606 0.536 16.560 1.00 92.44 101 SER A CA 1
ATOM 784 C C . SER A 1 101 ? 3.099 -0.679 15.761 1.00 92.44 101 SER A C 1
ATOM 786 O O . SER A 1 101 ? 3.742 -0.531 14.716 1.00 92.44 101 SER A O 1
ATOM 788 N N . GLU A 1 102 ? 2.774 -1.895 16.205 1.00 93.50 102 GLU A N 1
ATOM 789 C CA . GLU A 1 102 ? 3.147 -3.126 15.496 1.00 93.50 102 GLU A CA 1
ATOM 790 C C . GLU A 1 102 ? 2.437 -3.227 14.138 1.00 93.50 102 GLU A C 1
ATOM 792 O O . GLU A 1 102 ? 3.058 -3.538 13.119 1.00 93.50 102 GLU A O 1
ATOM 797 N N . THR A 1 103 ? 1.150 -2.873 14.083 1.00 93.44 103 THR A N 1
ATOM 798 C CA . THR A 1 103 ? 0.366 -2.886 12.839 1.00 93.44 103 THR A CA 1
ATOM 799 C C . THR A 1 103 ? 0.890 -1.870 11.822 1.00 93.44 103 THR A C 1
ATOM 801 O O . THR A 1 103 ? 0.983 -2.177 10.631 1.00 93.44 103 THR A O 1
ATOM 804 N N . GLN A 1 104 ? 1.281 -0.674 12.270 1.00 94.06 104 GLN A N 1
ATOM 805 C CA . GLN A 1 104 ? 1.941 0.332 11.428 1.00 94.06 104 GLN A CA 1
ATOM 806 C C . GLN A 1 104 ? 3.276 -0.180 10.885 1.00 94.06 104 GLN A C 1
ATOM 808 O O . GLN A 1 104 ? 3.566 -0.032 9.697 1.00 94.06 104 GLN A O 1
ATOM 813 N N . THR A 1 105 ? 4.076 -0.822 11.738 1.00 94.56 105 THR A N 1
ATOM 814 C CA . THR A 1 105 ? 5.372 -1.393 11.351 1.00 94.56 105 THR A CA 1
ATOM 815 C C . THR A 1 105 ? 5.193 -2.484 10.298 1.00 94.56 105 THR A C 1
ATOM 817 O O . THR A 1 105 ? 5.866 -2.468 9.265 1.00 94.56 105 THR A O 1
ATOM 820 N N . TYR A 1 106 ? 4.238 -3.393 10.501 1.00 94.62 106 TYR A N 1
ATOM 821 C CA . TYR A 1 106 ? 3.877 -4.416 9.522 1.00 94.62 106 TYR A CA 1
ATOM 822 C C . TYR A 1 106 ? 3.439 -3.806 8.183 1.00 94.62 106 TYR A C 1
ATOM 824 O O . TYR A 1 106 ? 3.948 -4.197 7.130 1.00 94.62 106 TYR A O 1
ATOM 832 N N . LEU A 1 107 ? 2.539 -2.817 8.209 1.00 95.62 107 LEU A N 1
ATOM 833 C CA . LEU A 1 107 ? 2.059 -2.142 7.002 1.00 95.62 107 LEU A CA 1
ATOM 834 C C . LEU A 1 107 ? 3.207 -1.467 6.236 1.00 95.62 107 LEU A C 1
ATOM 836 O O . LEU A 1 107 ? 3.325 -1.648 5.024 1.00 95.62 107 LEU A O 1
ATOM 840 N N . SER A 1 108 ? 4.074 -0.740 6.941 1.00 95.62 108 SER A N 1
ATOM 841 C CA . SER A 1 108 ? 5.260 -0.098 6.366 1.00 95.62 108 SER A CA 1
ATOM 842 C C . SER A 1 108 ? 6.187 -1.115 5.688 1.00 95.62 108 SER A C 1
ATOM 844 O O . SER A 1 108 ? 6.595 -0.921 4.541 1.00 95.62 108 SER A O 1
ATOM 846 N N . ASN A 1 109 ? 6.441 -2.254 6.340 1.00 96.00 109 ASN A N 1
ATOM 847 C CA . ASN A 1 109 ? 7.277 -3.326 5.796 1.00 96.00 109 ASN A CA 1
ATOM 848 C C . ASN A 1 109 ? 6.682 -3.963 4.528 1.00 96.00 109 ASN A C 1
ATOM 850 O O . ASN A 1 109 ? 7.411 -4.221 3.568 1.00 96.00 109 ASN A O 1
ATOM 854 N N . GLU A 1 110 ? 5.368 -4.195 4.485 1.00 95.88 110 GLU A N 1
ATOM 855 C CA . GLU A 1 110 ? 4.697 -4.732 3.293 1.00 95.88 110 GLU A CA 1
ATOM 856 C C . GLU A 1 110 ? 4.745 -3.752 2.111 1.00 95.88 110 GLU A C 1
ATOM 858 O O . GLU A 1 110 ? 4.989 -4.160 0.969 1.00 95.88 110 GLU A O 1
ATOM 863 N N . ILE A 1 111 ? 4.583 -2.451 2.371 1.00 96.19 111 ILE A N 1
ATOM 864 C CA . ILE A 1 111 ? 4.719 -1.407 1.346 1.00 96.19 111 ILE A CA 1
ATOM 865 C C . ILE A 1 111 ? 6.167 -1.340 0.850 1.00 96.19 111 ILE A C 1
ATOM 867 O O . ILE A 1 111 ? 6.387 -1.341 -0.361 1.00 96.19 111 ILE A O 1
ATOM 871 N N . ALA A 1 112 ? 7.156 -1.361 1.748 1.00 96.31 112 ALA A N 1
ATOM 872 C CA . ALA A 1 112 ? 8.576 -1.422 1.394 1.00 96.31 112 ALA A CA 1
ATOM 873 C C . ALA A 1 112 ? 8.891 -2.620 0.498 1.00 96.31 112 ALA A C 1
ATOM 875 O O . ALA A 1 112 ? 9.477 -2.465 -0.578 1.00 96.31 112 ALA A O 1
ATOM 876 N N . ALA A 1 113 ? 8.427 -3.811 0.878 1.00 96.12 113 ALA A N 1
ATOM 877 C CA . ALA A 1 113 ? 8.586 -5.010 0.068 1.00 96.12 113 ALA A CA 1
ATOM 878 C C . ALA A 1 113 ? 7.957 -4.848 -1.325 1.00 96.12 113 ALA A C 1
ATOM 880 O O . ALA A 1 113 ? 8.552 -5.274 -2.318 1.00 96.12 113 ALA A O 1
ATOM 881 N N . GLN A 1 114 ? 6.784 -4.218 -1.426 1.00 96.75 114 GLN A N 1
ATOM 882 C CA . GLN A 1 114 ? 6.145 -3.970 -2.715 1.00 96.75 114 GLN A CA 1
ATOM 883 C C . GLN A 1 114 ? 6.905 -2.95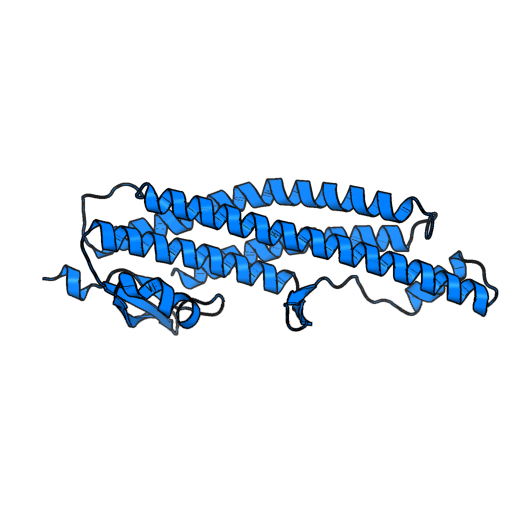4 -3.575 1.00 96.75 114 GLN A C 1
ATOM 885 O O . GLN A 1 114 ? 7.097 -3.207 -4.764 1.00 96.75 114 GLN A O 1
ATOM 890 N N . VAL A 1 115 ? 7.409 -1.868 -2.989 1.00 97.25 115 VAL A N 1
ATOM 891 C CA . VAL A 1 115 ? 8.244 -0.885 -3.695 1.00 97.25 115 VAL A CA 1
ATOM 892 C C . VAL A 1 115 ? 9.496 -1.550 -4.267 1.00 97.25 115 VAL A C 1
ATOM 894 O O . VAL A 1 115 ? 9.804 -1.382 -5.447 1.00 97.25 115 VAL A O 1
ATOM 897 N N . HIS A 1 116 ? 10.183 -2.385 -3.483 1.00 96.25 116 HIS A N 1
ATOM 898 C CA . HIS A 1 116 ? 11.337 -3.140 -3.973 1.00 96.25 116 HIS A CA 1
ATOM 899 C C . HIS A 1 116 ? 10.982 -4.058 -5.153 1.00 96.25 116 HIS A C 1
ATOM 901 O O . HIS A 1 116 ? 11.751 -4.142 -6.117 1.00 96.25 116 HIS A O 1
ATOM 907 N N . ARG A 1 117 ? 9.821 -4.731 -5.111 1.00 95.56 117 ARG A N 1
ATOM 908 C CA . ARG A 1 117 ? 9.336 -5.564 -6.227 1.00 95.56 117 ARG A CA 1
ATOM 909 C C . ARG A 1 117 ? 9.067 -4.730 -7.476 1.00 95.56 117 ARG A C 1
ATOM 911 O O . ARG A 1 117 ? 9.474 -5.145 -8.560 1.00 95.56 117 ARG A O 1
ATOM 918 N N . ASP A 1 118 ? 8.440 -3.566 -7.337 1.00 96.44 118 ASP A N 1
ATOM 919 C CA . ASP A 1 118 ? 8.135 -2.674 -8.460 1.00 96.44 118 ASP A CA 1
ATOM 920 C C . ASP A 1 118 ? 9.416 -2.129 -9.114 1.00 96.44 118 ASP A C 1
ATOM 922 O O . ASP A 1 118 ? 9.559 -2.187 -10.339 1.00 96.44 118 ASP A O 1
ATOM 926 N N . ILE A 1 119 ? 10.401 -1.698 -8.316 1.00 96.06 119 ILE A N 1
ATOM 927 C CA . ILE A 1 119 ? 11.717 -1.257 -8.814 1.00 96.06 119 ILE A CA 1
ATOM 928 C C . ILE A 1 119 ? 12.432 -2.403 -9.544 1.00 96.06 119 ILE A C 1
ATOM 930 O O . ILE A 1 119 ? 12.985 -2.217 -10.634 1.00 96.06 119 ILE A O 1
ATOM 934 N N . ALA A 1 120 ? 12.411 -3.612 -8.976 1.00 94.25 120 ALA A N 1
ATOM 935 C CA . ALA A 1 120 ? 12.997 -4.788 -9.610 1.00 94.25 120 ALA A CA 1
ATOM 936 C C . ALA A 1 120 ? 12.291 -5.140 -10.930 1.00 94.25 120 ALA A C 1
ATOM 938 O O . ALA A 1 120 ? 12.961 -5.452 -11.918 1.00 94.25 120 ALA A O 1
ATOM 939 N N . HIS A 1 121 ? 10.958 -5.044 -10.977 1.00 94.19 121 HIS A N 1
ATOM 940 C CA . HIS A 1 121 ? 10.174 -5.276 -12.187 1.00 94.19 121 HIS A CA 1
ATOM 941 C C . HIS A 1 121 ? 10.523 -4.269 -13.283 1.00 94.19 121 HIS A C 1
ATOM 943 O O . HIS A 1 121 ? 10.818 -4.663 -14.411 1.00 94.19 121 HIS A O 1
ATOM 949 N N . MET A 1 122 ? 10.570 -2.982 -12.940 1.00 94.12 122 MET A N 1
ATOM 950 C CA . MET A 1 122 ? 10.964 -1.908 -13.849 1.00 94.12 122 MET A CA 1
ATOM 951 C C . MET A 1 122 ? 12.353 -2.161 -14.451 1.00 94.12 122 MET A C 1
ATOM 953 O O . MET A 1 122 ? 12.540 -2.071 -15.668 1.00 94.12 122 MET A O 1
ATOM 957 N N . ARG A 1 123 ? 13.325 -2.544 -13.613 1.00 91.88 123 ARG A N 1
ATOM 958 C CA . ARG A 1 123 ? 14.680 -2.898 -14.053 1.00 91.88 123 ARG A CA 1
ATOM 959 C C . ARG A 1 123 ? 14.676 -4.084 -15.013 1.00 91.88 123 ARG A C 1
ATOM 961 O O . ARG A 1 123 ? 15.304 -4.016 -16.069 1.00 91.88 123 ARG A O 1
ATOM 968 N N . PHE A 1 124 ? 13.986 -5.160 -14.649 1.00 92.44 124 PHE A N 1
ATOM 969 C CA . PHE A 1 124 ? 13.904 -6.368 -15.464 1.00 92.44 124 PHE A CA 1
ATOM 970 C C . PHE A 1 124 ? 13.281 -6.081 -16.837 1.00 92.44 124 PHE A C 1
ATOM 972 O O . PHE A 1 124 ? 13.819 -6.499 -17.862 1.00 92.44 124 PHE A O 1
ATOM 979 N N . GLN A 1 125 ? 12.196 -5.305 -16.869 1.00 92.50 125 GLN A N 1
ATOM 980 C CA . GLN A 1 125 ? 11.554 -4.885 -18.113 1.00 92.50 125 GLN A CA 1
ATOM 981 C C . GLN A 1 125 ? 12.504 -4.063 -18.986 1.00 92.50 125 GLN A C 1
ATOM 983 O O . GLN A 1 125 ? 12.625 -4.341 -20.176 1.00 92.50 125 GLN A O 1
ATOM 988 N N . LEU A 1 126 ? 13.231 -3.094 -18.419 1.00 91.88 126 LEU A N 1
ATOM 989 C CA . LEU A 1 126 ? 14.185 -2.295 -19.195 1.00 91.88 126 LEU A CA 1
ATOM 990 C C . LEU A 1 126 ? 15.289 -3.172 -19.803 1.00 91.88 126 LEU A C 1
ATOM 992 O O . LEU A 1 126 ? 15.601 -3.041 -20.985 1.00 91.88 126 LEU A O 1
ATOM 996 N N . GLN A 1 127 ? 15.857 -4.093 -19.020 1.00 91.75 127 GLN A N 1
ATOM 997 C CA . GLN A 1 127 ? 16.893 -5.014 -19.496 1.00 91.75 127 GLN A CA 1
ATOM 998 C C . GLN A 1 127 ? 16.395 -5.900 -20.638 1.00 91.75 127 GLN A C 1
ATOM 1000 O O . GLN A 1 127 ? 17.104 -6.088 -21.627 1.00 91.75 127 GLN A O 1
ATOM 1005 N N . ARG A 1 128 ? 15.162 -6.404 -20.536 1.00 92.50 128 ARG A N 1
ATOM 1006 C CA . ARG A 1 128 ? 14.530 -7.175 -21.606 1.00 92.50 128 ARG A CA 1
ATOM 1007 C C . ARG A 1 128 ? 14.406 -6.356 -22.891 1.00 92.50 128 ARG A C 1
ATOM 1009 O O . ARG A 1 128 ? 14.795 -6.840 -23.948 1.00 92.50 128 ARG A O 1
ATOM 1016 N N . ILE A 1 129 ? 13.963 -5.102 -22.800 1.00 92.62 129 ILE A N 1
ATOM 1017 C CA . ILE A 1 129 ? 13.855 -4.229 -23.978 1.00 92.62 129 ILE A CA 1
ATOM 1018 C C . ILE A 1 129 ? 15.222 -3.948 -24.596 1.00 92.62 129 ILE A C 1
ATOM 1020 O O . ILE A 1 129 ? 15.353 -3.963 -25.817 1.00 92.62 129 ILE A O 1
ATOM 1024 N N . VAL A 1 130 ? 16.259 -3.714 -23.788 1.00 92.94 130 VAL A N 1
ATOM 1025 C CA . VAL A 1 130 ? 17.629 -3.531 -24.297 1.00 92.94 130 VAL A CA 1
ATOM 1026 C C . VAL A 1 130 ? 18.068 -4.742 -25.128 1.00 92.94 130 VAL A C 1
ATOM 1028 O O . VAL A 1 130 ? 18.633 -4.572 -26.212 1.00 92.94 130 VAL A O 1
ATOM 1031 N N . LEU A 1 131 ? 17.767 -5.960 -24.666 1.00 92.75 131 LEU A N 1
ATOM 1032 C CA . LEU A 1 131 ? 18.046 -7.186 -25.415 1.00 92.75 131 LEU A CA 1
ATOM 1033 C C . LEU A 1 131 ? 17.225 -7.265 -26.709 1.00 92.75 131 LEU A C 1
ATOM 1035 O O . LEU A 1 131 ? 17.800 -7.536 -27.766 1.00 92.75 131 LEU A O 1
ATOM 1039 N N . ASP A 1 132 ? 15.924 -6.978 -26.648 1.00 93.06 132 ASP A N 1
ATOM 1040 C CA . ASP A 1 132 ? 15.020 -7.012 -27.803 1.00 93.06 132 ASP A CA 1
ATOM 1041 C C . ASP A 1 132 ? 15.438 -6.004 -28.882 1.00 93.06 132 ASP A C 1
ATOM 1043 O O . ASP A 1 132 ? 15.595 -6.363 -30.051 1.00 93.06 132 ASP A O 1
ATOM 1047 N N . VAL A 1 133 ? 15.736 -4.761 -28.496 1.00 93.81 133 VAL A N 1
ATOM 1048 C CA . VAL A 1 133 ? 16.268 -3.725 -29.395 1.00 93.81 133 VAL A CA 1
ATOM 1049 C C . VAL A 1 133 ? 17.604 -4.159 -30.000 1.00 93.81 133 VAL A C 1
ATOM 1051 O O . VAL A 1 133 ? 17.814 -3.999 -31.204 1.00 93.81 133 VAL A O 1
ATOM 1054 N N . GLY A 1 134 ? 18.493 -4.765 -29.208 1.00 93.25 134 GLY A N 1
ATOM 1055 C CA . GLY A 1 134 ? 19.761 -5.307 -29.698 1.00 93.25 134 GLY A CA 1
ATOM 1056 C C . GLY A 1 134 ? 19.584 -6.453 -30.704 1.00 93.25 134 GLY A C 1
ATOM 1057 O O . GLY A 1 134 ? 20.343 -6.562 -31.669 1.00 93.25 134 GLY A O 1
ATOM 1058 N N . MET A 1 135 ? 18.575 -7.308 -30.522 1.00 93.56 135 MET A N 1
ATOM 1059 C CA . MET A 1 135 ? 18.211 -8.346 -31.493 1.00 93.56 135 MET A CA 1
ATOM 1060 C C . MET A 1 135 ? 17.629 -7.743 -32.774 1.00 93.56 135 MET A C 1
ATOM 1062 O O . MET A 1 135 ? 18.033 -8.145 -33.866 1.00 93.56 135 MET A O 1
ATOM 1066 N N . ILE A 1 136 ? 16.752 -6.742 -32.672 1.00 93.00 136 ILE A N 1
ATOM 1067 C CA . ILE A 1 136 ? 16.187 -6.029 -33.829 1.00 93.00 136 ILE A CA 1
ATOM 1068 C C . ILE A 1 136 ? 17.295 -5.352 -34.645 1.00 93.00 136 ILE A C 1
ATOM 1070 O O . ILE A 1 136 ? 17.333 -5.511 -35.864 1.00 93.00 136 ILE A O 1
ATOM 1074 N N . ALA A 1 137 ? 18.219 -4.646 -33.987 1.00 94.56 137 ALA A N 1
ATOM 1075 C CA . ALA A 1 137 ? 19.337 -3.973 -34.648 1.00 94.56 137 ALA A CA 1
ATOM 1076 C C . ALA A 1 137 ? 20.191 -4.955 -35.467 1.00 94.56 137 ALA A C 1
ATOM 1078 O O . ALA A 1 137 ? 20.470 -4.707 -36.639 1.00 94.56 137 ALA A O 1
ATOM 1079 N N . ARG A 1 138 ? 20.534 -6.112 -34.880 1.00 93.75 138 ARG A N 1
ATOM 1080 C CA . ARG A 1 138 ? 21.329 -7.162 -35.541 1.00 93.75 138 ARG A CA 1
ATOM 1081 C C . ARG A 1 138 ? 20.582 -7.859 -36.673 1.00 93.75 138 ARG A C 1
ATOM 1083 O O . ARG A 1 138 ? 21.138 -8.034 -37.748 1.00 93.75 138 ARG A O 1
ATOM 1090 N N . THR A 1 139 ? 19.331 -8.252 -36.445 1.00 95.69 139 THR A N 1
ATOM 1091 C CA . THR A 1 139 ? 18.539 -9.010 -37.432 1.00 95.69 139 THR A CA 1
ATOM 1092 C C . THR A 1 139 ? 18.136 -8.167 -38.636 1.00 95.69 139 THR A C 1
ATOM 1094 O O . THR A 1 139 ? 18.086 -8.683 -39.748 1.00 95.69 139 THR A O 1
ATOM 1097 N N . ARG A 1 140 ? 17.871 -6.871 -38.436 1.00 93.62 140 ARG A N 1
ATOM 1098 C CA . ARG A 1 140 ? 17.487 -5.941 -39.510 1.00 93.62 140 ARG A CA 1
ATOM 1099 C C . ARG A 1 140 ? 18.660 -5.150 -40.085 1.00 93.62 140 ARG A C 1
ATOM 1101 O O . ARG A 1 140 ? 18.448 -4.372 -41.007 1.00 93.62 140 ARG A O 1
ATOM 1108 N N . ASN A 1 141 ? 19.868 -5.338 -39.550 1.00 94.44 141 ASN A N 1
ATOM 1109 C CA . ASN A 1 141 ? 21.071 -4.593 -39.922 1.00 94.44 141 ASN A CA 1
ATOM 1110 C C . ASN A 1 141 ? 20.857 -3.063 -39.908 1.00 94.44 141 ASN A C 1
ATOM 1112 O O . ASN A 1 141 ? 21.208 -2.352 -40.849 1.00 94.44 141 ASN A O 1
ATOM 1116 N N . VAL A 1 142 ? 20.231 -2.561 -38.841 1.00 95.56 142 VAL A N 1
ATOM 1117 C CA . VAL A 1 142 ? 19.969 -1.130 -38.619 1.00 95.56 142 VAL A CA 1
ATOM 1118 C C . VAL A 1 142 ? 20.716 -0.647 -37.383 1.00 95.56 142 VAL A C 1
ATOM 1120 O O . VAL A 1 142 ? 21.046 -1.430 -36.492 1.00 95.56 142 VAL A O 1
ATOM 1123 N N . ASN A 1 143 ? 20.963 0.660 -37.296 1.00 93.44 143 ASN A N 1
ATOM 1124 C CA . ASN A 1 143 ? 21.575 1.228 -36.100 1.00 93.44 143 ASN A CA 1
ATOM 1125 C C . ASN A 1 143 ? 20.661 1.063 -34.862 1.00 93.44 143 ASN A C 1
ATOM 1127 O O . ASN A 1 143 ? 19.432 0.989 -34.970 1.00 93.44 143 ASN A O 1
ATOM 1131 N N . SER A 1 144 ? 21.265 1.026 -33.669 1.00 90.56 144 SER A N 1
ATOM 1132 C CA . SER A 1 144 ? 20.541 0.793 -32.410 1.00 90.56 144 SER A CA 1
ATOM 1133 C C . SER A 1 144 ? 19.457 1.836 -32.141 1.00 90.56 144 SER A C 1
ATOM 1135 O O . SER A 1 144 ? 18.405 1.498 -31.608 1.00 90.56 144 SER A O 1
ATOM 1137 N N . ARG A 1 145 ? 19.669 3.094 -32.552 1.00 91.44 145 ARG A N 1
ATOM 1138 C CA . ARG A 1 145 ? 18.693 4.174 -32.353 1.00 91.44 145 ARG A CA 1
ATOM 1139 C C . ARG A 1 145 ? 17.440 3.980 -33.209 1.00 91.44 145 ARG A C 1
ATOM 1141 O O . ARG A 1 145 ? 16.334 4.172 -32.719 1.00 91.44 145 ARG A O 1
ATOM 1148 N N . ALA A 1 146 ? 17.591 3.558 -34.460 1.00 93.25 146 ALA A N 1
ATOM 1149 C CA . ALA A 1 146 ? 16.480 3.231 -35.346 1.00 93.25 146 ALA A CA 1
ATOM 1150 C C . ALA A 1 146 ? 15.720 1.998 -34.842 1.00 93.25 146 ALA A C 1
ATOM 1152 O O . ALA A 1 146 ? 14.491 2.002 -34.840 1.00 93.25 146 ALA A O 1
ATOM 1153 N N . ALA A 1 147 ? 16.431 0.977 -34.349 1.00 93.44 147 ALA A N 1
ATOM 1154 C CA . ALA A 1 147 ? 15.815 -0.191 -33.719 1.00 93.44 147 ALA A CA 1
ATOM 1155 C C . ALA A 1 147 ? 15.025 0.178 -32.451 1.00 93.44 147 ALA A C 1
ATOM 1157 O O . ALA A 1 147 ? 13.903 -0.289 -32.275 1.00 93.44 147 ALA A O 1
ATOM 1158 N N . GLN A 1 148 ? 15.576 1.051 -31.605 1.00 93.25 148 GLN A N 1
ATOM 1159 C CA . GLN A 1 148 ? 14.920 1.576 -30.406 1.00 93.25 148 GLN A CA 1
ATOM 1160 C C . GLN A 1 148 ? 13.629 2.322 -30.762 1.00 93.25 148 GLN A C 1
ATOM 1162 O O . GLN A 1 148 ? 12.578 2.026 -30.203 1.00 93.25 148 GLN A O 1
ATOM 1167 N N . MET A 1 149 ? 13.678 3.248 -31.726 1.00 91.69 149 MET A N 1
ATOM 1168 C CA . MET A 1 149 ? 12.481 3.975 -32.168 1.00 91.69 149 MET A CA 1
ATOM 1169 C C . MET A 1 149 ? 11.439 3.033 -32.778 1.00 91.69 149 MET A C 1
ATOM 1171 O O . MET A 1 149 ? 10.257 3.153 -32.471 1.00 91.69 149 MET A O 1
ATOM 1175 N N . ALA A 1 150 ? 11.864 2.051 -33.579 1.00 90.44 150 ALA A N 1
ATOM 1176 C CA . ALA A 1 150 ? 10.962 1.040 -34.123 1.00 90.44 150 ALA A CA 1
ATOM 1177 C C . ALA A 1 150 ? 10.297 0.202 -33.019 1.00 90.44 150 ALA A C 1
ATOM 1179 O O . ALA A 1 150 ? 9.110 -0.098 -33.120 1.00 90.44 150 ALA A O 1
ATOM 1180 N N . TYR A 1 151 ? 11.036 -0.145 -31.959 1.00 91.62 151 TYR A N 1
ATOM 1181 C CA . TYR A 1 151 ? 10.491 -0.858 -30.806 1.00 91.62 151 TYR A CA 1
ATOM 1182 C C . TYR A 1 151 ? 9.428 -0.026 -30.083 1.00 91.62 151 TYR A C 1
ATOM 1184 O O . TYR A 1 151 ? 8.338 -0.536 -29.836 1.00 91.62 151 TYR A O 1
ATOM 1192 N N . VAL A 1 152 ? 9.726 1.242 -29.781 1.00 90.25 152 VAL A N 1
ATOM 1193 C CA . VAL A 1 152 ? 8.811 2.152 -29.067 1.00 90.25 152 VAL A CA 1
ATOM 1194 C C . VAL A 1 152 ? 7.529 2.391 -29.865 1.00 90.25 152 VAL A C 1
ATOM 1196 O O . VAL A 1 152 ? 6.442 2.366 -29.300 1.00 90.25 152 VAL A O 1
ATOM 1199 N N . VAL A 1 153 ? 7.634 2.566 -31.186 1.00 89.50 153 VAL A N 1
ATOM 1200 C CA . VAL A 1 153 ? 6.464 2.737 -32.065 1.00 89.50 153 VAL A CA 1
ATOM 1201 C C . VAL A 1 153 ? 5.610 1.467 -32.124 1.00 89.50 153 VAL A C 1
ATOM 1203 O O . VAL A 1 153 ? 4.386 1.556 -32.162 1.00 89.50 153 VAL A O 1
ATOM 1206 N N . ALA A 1 154 ? 6.235 0.287 -32.127 1.00 88.38 154 ALA A N 1
ATOM 1207 C CA . ALA A 1 154 ? 5.524 -0.989 -32.176 1.00 88.38 154 ALA A CA 1
ATOM 1208 C C . ALA A 1 154 ? 4.923 -1.412 -30.823 1.00 88.38 154 ALA A C 1
ATOM 1210 O O . ALA A 1 154 ? 3.954 -2.166 -30.804 1.00 88.38 154 ALA A O 1
ATOM 1211 N N . ASN A 1 155 ? 5.488 -0.942 -29.707 1.00 85.62 155 ASN A N 1
ATOM 1212 C CA . ASN A 1 155 ? 5.093 -1.316 -28.350 1.00 85.62 155 ASN A CA 1
ATOM 1213 C C . ASN A 1 155 ? 4.768 -0.057 -27.533 1.00 85.62 155 ASN A C 1
ATOM 1215 O O . ASN A 1 155 ? 5.582 0.364 -26.710 1.00 85.62 155 ASN A O 1
ATOM 1219 N N . PRO A 1 156 ? 3.579 0.539 -27.721 1.00 75.62 156 PRO A N 1
ATOM 1220 C CA . PRO A 1 156 ? 3.176 1.741 -26.993 1.00 75.62 156 PRO A CA 1
ATOM 1221 C C . PRO A 1 156 ? 2.819 1.472 -25.520 1.00 75.62 156 PRO A C 1
ATOM 1223 O O . PRO A 1 156 ? 2.425 2.397 -24.815 1.00 75.62 156 PRO A O 1
ATOM 1226 N N . HIS A 1 157 ? 2.899 0.219 -25.059 1.00 68.38 157 HIS A N 1
ATOM 1227 C CA . HIS A 1 157 ? 2.470 -0.171 -23.719 1.00 68.38 157 HIS A CA 1
ATOM 1228 C C . HIS A 1 157 ? 3.321 0.491 -22.630 1.00 68.38 157 HIS A C 1
ATOM 1230 O O . HIS A 1 157 ? 4.552 0.520 -22.697 1.00 68.38 157 HIS A O 1
ATOM 1236 N N . GLU A 1 158 ? 2.636 1.022 -21.620 1.00 78.75 158 GLU A N 1
ATOM 1237 C CA . GLU A 1 158 ? 3.253 1.647 -20.455 1.00 78.75 158 GLU A CA 1
ATOM 1238 C C . GLU A 1 158 ? 3.767 0.592 -19.465 1.00 78.75 158 GLU A C 1
ATOM 1240 O O . GLU A 1 158 ? 3.409 -0.585 -19.535 1.00 78.75 158 GLU A O 1
ATOM 1245 N N . LEU A 1 159 ? 4.636 1.011 -18.541 1.00 88.81 159 LEU A N 1
ATOM 1246 C CA . LEU A 1 159 ? 5.068 0.161 -17.437 1.00 88.81 159 LEU A CA 1
ATOM 1247 C C . LEU A 1 159 ? 3.860 -0.150 -16.547 1.00 88.81 159 LEU A C 1
ATOM 1249 O O . LEU A 1 159 ? 3.350 0.726 -15.855 1.00 88.81 159 LEU A O 1
ATOM 1253 N N . GLU A 1 160 ? 3.433 -1.405 -16.534 1.00 90.75 160 GLU A N 1
ATOM 1254 C CA . GLU A 1 160 ? 2.355 -1.860 -15.664 1.00 90.75 160 GLU A CA 1
ATOM 1255 C C . GLU A 1 160 ? 2.933 -2.550 -14.418 1.00 90.75 160 GLU A C 1
ATOM 1257 O O . GLU A 1 160 ? 3.644 -3.555 -14.515 1.00 90.75 160 GLU A O 1
ATOM 1262 N N . LEU A 1 161 ? 2.618 -2.019 -13.235 1.00 94.31 161 LEU A N 1
ATOM 1263 C CA . LEU A 1 161 ? 3.085 -2.545 -11.950 1.00 94.31 161 LEU A CA 1
ATOM 1264 C C . LEU A 1 161 ? 2.026 -3.436 -11.294 1.00 94.31 161 LEU A C 1
ATOM 1266 O O . LEU A 1 161 ? 0.836 -3.101 -11.246 1.00 94.31 161 LEU A O 1
ATOM 1270 N N . TYR A 1 162 ? 2.473 -4.580 -10.773 1.00 95.50 162 TYR A N 1
ATOM 1271 C CA . TYR A 1 162 ? 1.604 -5.580 -10.162 1.00 95.50 162 TYR A CA 1
ATOM 1272 C C . TYR A 1 162 ? 2.225 -6.186 -8.909 1.00 95.50 162 TYR A C 1
ATOM 1274 O O . TYR A 1 162 ? 3.411 -6.516 -8.871 1.00 95.50 162 TYR A O 1
ATOM 1282 N N . PHE A 1 163 ? 1.369 -6.480 -7.939 1.00 94.94 163 PHE A N 1
ATOM 1283 C CA . PHE A 1 163 ? 1.633 -7.489 -6.927 1.00 94.94 163 PHE A CA 1
ATOM 1284 C C . PHE A 1 163 ? 1.381 -8.885 -7.512 1.00 94.94 163 PHE A C 1
ATOM 1286 O O . PHE A 1 163 ? 0.406 -9.097 -8.240 1.00 94.94 163 PHE A O 1
ATOM 1293 N N . VAL A 1 164 ? 2.245 -9.845 -7.179 1.00 92.75 164 VAL A N 1
ATOM 1294 C CA . VAL A 1 164 ? 2.100 -11.251 -7.576 1.00 92.75 164 VAL A CA 1
ATOM 1295 C C . VAL A 1 164 ? 2.068 -12.120 -6.325 1.00 92.75 164 VAL A C 1
ATOM 1297 O O . VAL A 1 164 ? 3.024 -12.122 -5.550 1.00 92.75 164 VAL A O 1
ATOM 1300 N N . ASP A 1 165 ? 0.970 -12.853 -6.121 1.00 91.25 165 ASP A N 1
ATOM 1301 C CA . ASP A 1 165 ? 0.832 -13.760 -4.977 1.00 91.25 165 ASP A CA 1
ATOM 1302 C C . ASP A 1 165 ? 1.671 -15.046 -5.147 1.00 91.25 165 ASP A C 1
ATOM 1304 O O . ASP A 1 165 ? 2.197 -15.350 -6.220 1.00 91.25 165 ASP A O 1
ATOM 1308 N N . ARG A 1 166 ? 1.763 -15.865 -4.088 1.00 89.75 166 ARG A N 1
ATOM 1309 C CA . ARG A 1 166 ? 2.476 -17.162 -4.126 1.00 89.75 166 ARG A CA 1
ATOM 1310 C C . ARG A 1 166 ? 1.897 -18.163 -5.138 1.00 89.75 166 ARG A C 1
ATOM 1312 O O . ARG A 1 166 ? 2.558 -19.142 -5.465 1.00 89.75 166 ARG A O 1
ATOM 1319 N N . ARG A 1 167 ? 0.663 -17.951 -5.603 1.00 92.88 167 ARG A N 1
ATOM 1320 C CA . ARG A 1 167 ? -0.025 -18.767 -6.615 1.00 92.88 167 ARG A CA 1
ATOM 1321 C C . ARG A 1 167 ? 0.096 -18.162 -8.022 1.00 92.88 167 ARG A C 1
ATOM 1323 O O . ARG A 1 167 ? -0.512 -18.684 -8.951 1.00 92.88 167 ARG A O 1
ATOM 1330 N N . GLY A 1 168 ? 0.863 -17.083 -8.190 1.00 89.88 168 GLY A N 1
ATOM 1331 C CA . GLY A 1 168 ? 1.086 -16.408 -9.467 1.00 89.88 168 GLY A CA 1
ATOM 1332 C C . GLY A 1 168 ? -0.050 -15.485 -9.918 1.00 89.88 168 GLY A C 1
ATOM 1333 O O . GLY A 1 168 ? -0.036 -15.022 -11.058 1.00 89.88 168 GLY A O 1
ATOM 1334 N N . ARG A 1 169 ? -1.041 -15.196 -9.068 1.00 93.06 169 ARG A N 1
ATOM 1335 C CA . ARG A 1 169 ? -2.128 -14.265 -9.401 1.00 93.06 169 ARG A CA 1
ATOM 1336 C C . ARG A 1 169 ? -1.613 -12.834 -9.361 1.00 93.06 169 ARG A C 1
ATOM 1338 O O . ARG A 1 169 ? -0.948 -12.438 -8.406 1.00 93.06 169 ARG A O 1
ATOM 1345 N N . ARG A 1 170 ? -1.934 -12.075 -10.410 1.00 94.38 170 ARG A N 1
ATOM 1346 C CA . ARG A 1 170 ? -1.514 -10.683 -10.589 1.00 94.38 170 ARG A CA 1
ATOM 1347 C C . ARG A 1 170 ? -2.624 -9.746 -10.139 1.00 94.38 170 ARG A C 1
ATOM 1349 O O . ARG A 1 170 ? -3.748 -9.849 -10.624 1.00 94.38 170 ARG A O 1
ATOM 1356 N N . THR A 1 171 ? -2.277 -8.805 -9.276 1.00 94.56 171 THR A N 1
ATOM 1357 C CA . THR A 1 171 ? -3.166 -7.743 -8.804 1.00 94.56 171 THR A CA 1
ATOM 1358 C C . THR A 1 171 ? -2.499 -6.404 -9.095 1.00 94.56 171 THR A C 1
ATOM 1360 O O . THR A 1 171 ? -1.317 -6.264 -8.782 1.00 94.56 171 THR A O 1
ATOM 1363 N N . PRO A 1 172 ? -3.193 -5.414 -9.687 1.00 95.00 172 PRO A N 1
ATOM 1364 C CA . PRO A 1 172 ? -2.619 -4.084 -9.879 1.00 95.00 172 PRO A CA 1
ATOM 1365 C C . PRO A 1 172 ? -2.084 -3.533 -8.557 1.00 95.00 172 PRO A C 1
ATOM 1367 O O . PRO A 1 172 ? -2.779 -3.624 -7.539 1.00 95.00 172 PRO A O 1
ATOM 1370 N N . THR A 1 173 ? -0.873 -2.964 -8.549 1.00 94.75 173 THR A N 1
ATOM 1371 C CA . THR A 1 173 ? -0.232 -2.557 -7.286 1.00 94.75 173 THR A CA 1
ATOM 1372 C C . THR A 1 173 ? -1.105 -1.588 -6.489 1.00 94.75 173 THR A C 1
ATOM 1374 O O . THR A 1 173 ? -1.279 -1.764 -5.288 1.00 94.75 173 THR A O 1
ATOM 1377 N N . ARG A 1 174 ? -1.771 -0.640 -7.155 1.00 94.69 174 ARG A N 1
ATOM 1378 C CA . ARG A 1 174 ? -2.734 0.274 -6.520 1.00 94.69 174 ARG A CA 1
ATOM 1379 C C . ARG A 1 174 ? -3.828 -0.457 -5.731 1.00 94.69 174 ARG A C 1
ATOM 1381 O O . ARG A 1 174 ? -4.148 -0.068 -4.611 1.00 94.69 174 ARG A O 1
ATOM 1388 N N . THR A 1 175 ? -4.406 -1.510 -6.311 1.00 95.38 175 THR A N 1
ATOM 1389 C CA . THR A 1 175 ? -5.445 -2.320 -5.660 1.00 95.38 175 THR A CA 1
ATOM 1390 C C . THR A 1 175 ? -4.876 -3.062 -4.455 1.00 95.38 175 THR A C 1
ATOM 1392 O O . THR A 1 175 ? -5.514 -3.085 -3.408 1.00 95.38 175 THR A O 1
ATOM 1395 N N . PHE A 1 176 ? -3.667 -3.616 -4.579 1.00 95.88 176 PHE A N 1
ATOM 1396 C CA . PHE A 1 176 ? -2.977 -4.273 -3.470 1.00 95.88 176 PHE A CA 1
ATOM 1397 C C . PHE A 1 176 ? -2.719 -3.309 -2.302 1.00 95.88 176 PHE A C 1
ATOM 1399 O O . PHE A 1 176 ? -3.118 -3.613 -1.181 1.00 95.88 176 PHE A O 1
ATOM 1406 N N . ILE A 1 177 ? -2.152 -2.127 -2.572 1.00 96.69 177 ILE A N 1
ATOM 1407 C CA . ILE A 1 177 ? -1.868 -1.098 -1.556 1.00 96.69 177 ILE A CA 1
ATOM 1408 C C . ILE A 1 177 ? -3.148 -0.675 -0.833 1.00 96.69 177 ILE A C 1
ATOM 1410 O O . ILE A 1 177 ? -3.190 -0.659 0.395 1.00 96.69 177 ILE A O 1
ATOM 1414 N N . ARG A 1 178 ? -4.228 -0.419 -1.580 1.00 96.75 178 ARG A N 1
ATOM 1415 C CA . ARG A 1 178 ? -5.544 -0.129 -0.997 1.00 96.75 178 ARG A CA 1
ATOM 1416 C C . ARG A 1 178 ? -6.002 -1.244 -0.052 1.00 96.75 178 ARG A C 1
ATOM 1418 O O . ARG A 1 178 ? -6.485 -0.968 1.042 1.00 96.75 178 ARG A O 1
ATOM 1425 N N . SER A 1 179 ? -5.886 -2.501 -0.479 1.00 95.88 179 SER A N 1
ATOM 1426 C CA . SER A 1 179 ? -6.331 -3.653 0.307 1.00 95.88 179 SER A CA 1
ATOM 1427 C C . SER A 1 179 ? -5.536 -3.829 1.600 1.00 95.88 179 SER A C 1
ATOM 1429 O O . SER A 1 179 ? -6.156 -4.042 2.639 1.00 95.88 179 SER A O 1
ATOM 1431 N N . ILE A 1 180 ? -4.204 -3.708 1.571 1.00 95.81 180 ILE A N 1
ATOM 1432 C CA . ILE A 1 180 ? -3.381 -3.852 2.786 1.00 95.81 180 ILE A CA 1
ATOM 1433 C C . ILE A 1 180 ? -3.613 -2.702 3.769 1.00 95.81 180 ILE A C 1
ATOM 1435 O O . ILE A 1 180 ? -3.742 -2.953 4.963 1.00 95.81 180 ILE A O 1
ATOM 1439 N N . TYR A 1 181 ? -3.778 -1.469 3.275 1.00 96.19 181 TYR A N 1
ATOM 1440 C CA . TYR A 1 181 ? -4.119 -0.317 4.110 1.00 96.19 181 TYR A CA 1
ATOM 1441 C C . TYR A 1 181 ? -5.461 -0.521 4.799 1.00 96.19 181 TYR A C 1
ATOM 1443 O O . TYR A 1 181 ? -5.577 -0.366 6.010 1.00 96.19 181 TYR A O 1
ATOM 1451 N N . ARG A 1 182 ? -6.485 -0.915 4.034 1.00 96.12 182 ARG A N 1
ATOM 1452 C CA . ARG A 1 182 ? -7.813 -1.152 4.596 1.00 96.12 182 ARG A CA 1
ATOM 1453 C C . ARG A 1 182 ? -7.802 -2.272 5.636 1.00 96.12 182 ARG A C 1
ATOM 1455 O O . ARG A 1 182 ? -8.474 -2.128 6.649 1.00 96.12 182 ARG A O 1
ATOM 1462 N N . GLN A 1 183 ? -7.034 -3.341 5.412 1.00 95.38 183 GLN A N 1
ATOM 1463 C CA . GLN A 1 183 ? -6.887 -4.419 6.392 1.00 95.38 183 GLN A CA 1
ATOM 1464 C C . GLN A 1 183 ? -6.221 -3.936 7.677 1.00 95.38 183 GLN A C 1
ATOM 1466 O O . GLN A 1 183 ? -6.725 -4.218 8.757 1.00 95.38 183 GLN A O 1
ATOM 1471 N N . ALA A 1 184 ? -5.108 -3.210 7.562 1.00 95.62 184 ALA A N 1
ATOM 1472 C CA . ALA A 1 184 ? -4.364 -2.707 8.710 1.00 95.62 184 ALA A CA 1
ATOM 1473 C C . ALA A 1 184 ? -5.225 -1.761 9.558 1.00 95.62 184 ALA A C 1
ATOM 1475 O O . ALA A 1 184 ? -5.310 -1.926 10.770 1.00 95.62 184 ALA A O 1
ATOM 1476 N N . LEU A 1 185 ? -5.937 -0.830 8.918 1.00 95.81 185 LEU A N 1
ATOM 1477 C CA . LEU A 1 185 ? -6.821 0.106 9.615 1.00 95.81 185 LEU A CA 1
ATOM 1478 C C . LEU A 1 185 ? -8.034 -0.592 10.249 1.00 95.81 185 LEU A C 1
ATOM 1480 O O . LEU A 1 185 ? -8.436 -0.228 11.350 1.00 95.81 185 LEU A O 1
ATOM 1484 N N . LEU A 1 186 ? -8.606 -1.606 9.589 1.00 95.50 186 LEU A N 1
ATOM 1485 C CA . LEU A 1 186 ? -9.671 -2.423 10.177 1.00 95.50 186 LEU A CA 1
ATOM 1486 C C . LEU A 1 186 ? -9.163 -3.223 11.385 1.00 95.50 186 LEU A C 1
ATOM 1488 O O . LEU A 1 186 ? -9.865 -3.320 12.385 1.00 95.50 186 LEU A O 1
ATOM 1492 N N . SER A 1 187 ? -7.943 -3.761 11.304 1.00 94.50 187 SER A N 1
ATOM 1493 C CA . SER A 1 187 ? -7.301 -4.463 12.419 1.00 94.50 187 SER A CA 1
ATOM 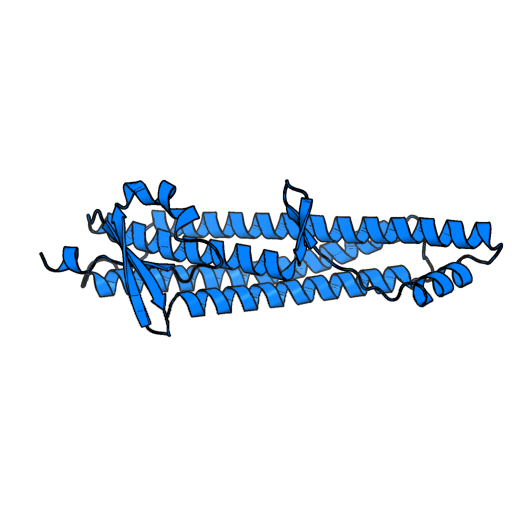1494 C C . SER A 1 187 ? -7.079 -3.528 13.601 1.00 94.50 187 SER A C 1
ATOM 1496 O O . SER A 1 187 ? -7.399 -3.901 14.719 1.00 94.50 187 SER A O 1
ATOM 1498 N N . ILE A 1 188 ? -6.592 -2.306 13.355 1.00 95.12 188 ILE A N 1
ATOM 1499 C CA . ILE A 1 188 ? -6.442 -1.276 14.392 1.00 95.12 188 ILE A CA 1
ATOM 1500 C C . ILE A 1 188 ? -7.786 -1.005 15.067 1.00 95.12 188 ILE A C 1
ATOM 1502 O O . ILE A 1 188 ? -7.870 -1.110 16.283 1.00 95.12 188 ILE A O 1
ATOM 1506 N N . HIS A 1 189 ? -8.838 -0.727 14.287 1.00 95.12 189 HIS A N 1
ATOM 1507 C CA . HIS A 1 189 ? -10.179 -0.493 14.831 1.00 95.12 189 HIS A CA 1
ATOM 1508 C C . HIS A 1 189 ? -10.632 -1.652 15.726 1.00 95.12 189 HIS A C 1
ATOM 1510 O O . HIS A 1 189 ? -10.948 -1.450 16.894 1.00 95.12 189 HIS A O 1
ATOM 1516 N N . ASN A 1 190 ? -10.634 -2.870 15.183 1.00 94.88 190 ASN A N 1
ATOM 1517 C CA . ASN A 1 190 ? -11.166 -4.044 15.868 1.00 94.88 190 ASN A CA 1
ATOM 1518 C C . ASN A 1 190 ? -10.396 -4.377 17.149 1.00 94.88 190 ASN A C 1
ATOM 1520 O O . ASN A 1 190 ? -11.009 -4.647 18.174 1.00 94.88 190 ASN A O 1
ATOM 1524 N N . GLU A 1 191 ? -9.067 -4.359 17.094 1.00 93.44 191 GLU A N 1
ATOM 1525 C CA . GLU A 1 191 ? -8.213 -4.741 18.222 1.00 93.44 191 GLU A CA 1
ATOM 1526 C C . GLU A 1 191 ? -8.248 -3.674 19.319 1.00 93.44 191 GLU A C 1
ATOM 1528 O O . GLU A 1 191 ? -8.297 -4.003 20.501 1.00 93.44 191 GLU A O 1
ATOM 1533 N N . THR A 1 192 ? -8.332 -2.388 18.955 1.00 93.81 192 THR A N 1
ATOM 1534 C CA . THR A 1 192 ? -8.588 -1.325 19.933 1.00 93.81 192 THR A CA 1
ATOM 1535 C C . THR A 1 192 ? -9.940 -1.516 20.620 1.00 93.81 192 THR A C 1
ATOM 1537 O O . THR A 1 192 ? -10.006 -1.450 21.844 1.00 93.81 192 THR A O 1
ATOM 1540 N N . THR A 1 193 ? -11.007 -1.810 19.872 1.00 93.56 193 THR A N 1
ATOM 1541 C CA . THR A 1 193 ? -12.323 -2.102 20.461 1.00 93.56 193 THR A CA 1
ATOM 1542 C C . THR A 1 193 ? -12.278 -3.325 21.382 1.00 93.56 193 THR A C 1
ATOM 1544 O O . THR A 1 193 ? -12.826 -3.273 22.479 1.00 93.56 193 THR A O 1
ATOM 1547 N N . LEU A 1 194 ? -11.594 -4.403 20.989 1.00 92.94 194 LEU A N 1
ATOM 1548 C CA . LEU A 1 194 ? -11.442 -5.605 21.818 1.00 92.94 194 LEU A CA 1
ATOM 1549 C C . LEU A 1 194 ? -10.701 -5.332 23.122 1.00 92.94 194 LEU A C 1
ATOM 1551 O O . LEU A 1 194 ? -11.128 -5.818 24.165 1.00 92.94 194 LEU A O 1
ATOM 1555 N N . HIS A 1 195 ? -9.626 -4.544 23.075 1.00 91.31 195 HIS A N 1
ATOM 1556 C CA . HIS A 1 195 ? -8.917 -4.134 24.282 1.00 91.31 195 HIS A CA 1
ATOM 1557 C C . HIS A 1 195 ? -9.837 -3.373 25.234 1.00 91.31 195 HIS A C 1
ATOM 1559 O O . HIS A 1 195 ? -9.888 -3.711 26.409 1.00 91.31 195 HIS A O 1
ATOM 1565 N N . VAL A 1 196 ? -10.630 -2.426 24.726 1.00 90.38 196 VAL A N 1
ATOM 1566 C CA . VAL A 1 196 ? -11.583 -1.677 25.557 1.00 90.38 196 VAL A CA 1
ATOM 1567 C C . VAL A 1 196 ? -12.642 -2.593 26.177 1.00 90.38 196 VAL A C 1
ATOM 1569 O O . VAL A 1 196 ? -12.935 -2.463 27.364 1.00 90.38 196 VAL A O 1
ATOM 1572 N N . ILE A 1 197 ? -13.194 -3.533 25.405 1.00 90.62 197 ILE A N 1
ATOM 1573 C CA . ILE A 1 197 ? -14.165 -4.529 25.887 1.00 90.62 197 ILE A CA 1
ATOM 1574 C C . ILE A 1 197 ? -13.545 -5.384 27.005 1.00 90.62 197 ILE A C 1
ATOM 1576 O O . ILE A 1 197 ? -14.147 -5.540 28.069 1.00 90.62 197 ILE A O 1
ATOM 1580 N N . ALA A 1 198 ? -12.323 -5.880 26.798 1.00 90.00 198 ALA A N 1
ATOM 1581 C CA . ALA A 1 198 ? -11.604 -6.695 27.773 1.00 90.00 198 ALA A CA 1
ATOM 1582 C C . ALA A 1 198 ? -11.240 -5.911 29.047 1.00 90.00 198 ALA A C 1
ATOM 1584 O O . ALA A 1 198 ? -11.384 -6.440 30.148 1.00 90.00 198 ALA A O 1
ATOM 1585 N N . ASP A 1 199 ? -10.828 -4.647 28.913 1.00 88.25 199 ASP A N 1
ATOM 1586 C CA . ASP A 1 199 ? -10.495 -3.761 30.036 1.00 88.25 199 ASP A CA 1
ATOM 1587 C C . ASP A 1 199 ? -11.716 -3.504 30.943 1.00 88.25 199 ASP A C 1
ATOM 1589 O O . ASP A 1 199 ? -11.564 -3.300 32.146 1.00 88.25 199 ASP A O 1
ATOM 1593 N N . HIS A 1 200 ? -12.932 -3.588 30.391 1.00 87.62 200 HIS A N 1
ATOM 1594 C CA . HIS A 1 200 ? -14.194 -3.484 31.136 1.00 87.62 200 HIS A CA 1
ATOM 1595 C C . HIS A 1 200 ? -14.751 -4.843 31.595 1.00 87.62 200 HIS A C 1
ATOM 1597 O O . HIS A 1 200 ? -15.860 -4.911 32.121 1.00 87.62 200 HIS A O 1
ATOM 1603 N N . GLY A 1 201 ? -13.994 -5.932 31.426 1.00 87.25 201 GLY A N 1
ATOM 1604 C CA . GLY A 1 201 ? -14.380 -7.268 31.886 1.00 87.25 201 GLY A CA 1
ATOM 1605 C C . GLY A 1 201 ? -15.512 -7.915 31.085 1.00 87.25 201 GLY A C 1
ATOM 1606 O O . GLY A 1 201 ? -16.131 -8.860 31.572 1.00 87.25 201 GLY A O 1
ATOM 1607 N N . LEU A 1 202 ? -15.790 -7.425 29.876 1.00 89.81 202 LEU A N 1
ATOM 1608 C CA . LEU A 1 202 ? -16.775 -8.021 28.982 1.00 89.81 202 LEU A CA 1
ATOM 1609 C C . LEU A 1 202 ? -16.142 -9.133 28.144 1.00 89.81 202 LEU A C 1
ATOM 1611 O O . LEU A 1 202 ? -15.007 -9.032 27.685 1.00 89.81 202 LEU A O 1
ATOM 1615 N N . GLU A 1 203 ? -16.902 -10.200 27.915 1.00 90.62 203 GLU A N 1
ATOM 1616 C CA . GLU A 1 203 ? -16.417 -11.381 27.188 1.00 90.62 203 GLU A CA 1
ATOM 1617 C C . GLU A 1 203 ? -16.849 -11.411 25.719 1.00 90.62 203 GLU A C 1
ATOM 1619 O O . GLU A 1 203 ? -16.352 -12.235 24.947 1.00 90.62 203 GLU A O 1
ATOM 1624 N N . HIS A 1 204 ? -17.774 -10.537 25.321 1.00 92.81 204 HIS A N 1
ATOM 1625 C CA . HIS A 1 204 ? -18.377 -10.571 23.996 1.00 92.81 204 HIS A CA 1
ATOM 1626 C C . HIS A 1 204 ? -18.276 -9.232 23.273 1.00 92.81 204 HIS A C 1
ATOM 1628 O O . HIS A 1 204 ? -18.368 -8.164 23.873 1.00 92.81 204 HIS A O 1
ATOM 1634 N N . ALA A 1 205 ? -18.121 -9.321 21.955 1.00 93.75 205 ALA A N 1
ATOM 1635 C CA . ALA A 1 205 ? -18.159 -8.192 21.042 1.00 93.75 205 ALA A CA 1
ATOM 1636 C C . ALA A 1 205 ? -19.258 -8.403 19.996 1.00 93.75 205 ALA A C 1
ATOM 1638 O O . ALA A 1 205 ? -19.455 -9.521 19.498 1.00 93.75 205 ALA A O 1
ATOM 1639 N N . ALA A 1 206 ? -19.936 -7.319 19.630 1.00 93.94 206 ALA A N 1
ATOM 1640 C CA . ALA A 1 206 ? -20.907 -7.315 18.552 1.00 93.94 206 ALA A CA 1
ATOM 1641 C C . ALA A 1 206 ? -20.182 -7.204 17.206 1.00 93.94 206 ALA A C 1
ATOM 1643 O O . ALA A 1 206 ? -19.334 -6.332 16.986 1.00 93.94 206 ALA A O 1
ATOM 1644 N N . VAL A 1 207 ? -20.536 -8.079 16.270 1.00 94.19 207 VAL A N 1
ATOM 1645 C CA . VAL A 1 207 ? -20.105 -7.971 14.878 1.00 94.19 207 VAL A CA 1
ATOM 1646 C C . VAL A 1 207 ? -21.106 -7.087 14.158 1.00 94.19 207 VAL A C 1
ATOM 1648 O O . VAL A 1 207 ? -22.230 -7.493 13.856 1.00 94.19 207 VAL A O 1
ATOM 1651 N N . MET A 1 208 ? -20.682 -5.869 13.855 1.00 94.44 208 MET A N 1
ATOM 1652 C CA . MET A 1 208 ? -21.477 -4.900 13.119 1.00 94.44 208 MET A CA 1
ATOM 1653 C C . MET A 1 208 ? -21.226 -5.043 11.627 1.00 94.44 208 MET A C 1
ATOM 1655 O O . MET A 1 208 ? -20.109 -5.330 11.199 1.00 94.44 208 MET A O 1
ATOM 1659 N N . LYS A 1 209 ? -22.245 -4.784 10.811 1.00 92.50 209 LYS A N 1
ATOM 1660 C CA . LYS A 1 209 ? -22.135 -4.664 9.358 1.00 92.50 209 LYS A CA 1
ATOM 1661 C C . LYS A 1 209 ? -22.869 -3.425 8.883 1.00 92.50 209 LYS A C 1
ATOM 1663 O O . LYS A 1 209 ? -24.012 -3.180 9.260 1.00 92.50 209 LYS A O 1
ATOM 1668 N N . LEU A 1 210 ? -22.219 -2.676 7.999 1.00 89.75 210 LEU A N 1
ATOM 1669 C CA . LEU A 1 210 ? -22.861 -1.581 7.286 1.00 89.75 210 LEU A CA 1
ATOM 1670 C C . LEU A 1 210 ? -23.597 -2.109 6.045 1.00 89.75 210 LEU A C 1
ATOM 1672 O O . LEU A 1 210 ? -22.964 -2.573 5.089 1.00 89.75 210 LEU A O 1
ATOM 1676 N N . GLU A 1 211 ? -24.925 -2.010 6.057 1.00 87.94 211 GLU A N 1
ATOM 1677 C CA . GLU A 1 211 ? -25.825 -2.407 4.969 1.00 87.94 211 GLU A CA 1
ATOM 1678 C C . GLU A 1 211 ? -26.785 -1.253 4.654 1.00 87.94 211 GLU A C 1
ATOM 1680 O O . GLU A 1 211 ? -27.439 -0.725 5.549 1.00 87.94 211 GLU A O 1
ATOM 1685 N N . ASP A 1 212 ? -26.827 -0.813 3.392 1.00 84.62 212 ASP A N 1
ATOM 1686 C CA . ASP A 1 212 ? -27.659 0.312 2.924 1.00 84.62 212 ASP A CA 1
ATOM 1687 C C . ASP A 1 212 ? -27.497 1.619 3.726 1.00 84.62 212 ASP A C 1
ATOM 1689 O O . ASP A 1 212 ? -28.421 2.418 3.858 1.00 84.62 212 ASP A O 1
ATOM 1693 N N . GLY A 1 213 ? -26.297 1.853 4.265 1.00 82.44 213 GLY A N 1
ATOM 1694 C CA . GLY A 1 213 ? -25.995 3.036 5.073 1.00 82.44 213 GLY A CA 1
ATOM 1695 C C . GLY A 1 213 ? -26.448 2.940 6.533 1.00 82.44 213 GLY A C 1
ATOM 1696 O O . GLY A 1 213 ? -26.336 3.924 7.257 1.00 82.44 213 GLY A O 1
ATOM 1697 N N . VAL A 1 214 ? -26.927 1.773 6.971 1.00 86.69 214 VAL A N 1
ATOM 1698 C CA . VAL A 1 214 ? -27.349 1.505 8.349 1.00 86.69 214 VAL A CA 1
ATOM 1699 C C . VAL A 1 214 ? -26.435 0.451 8.971 1.00 86.69 214 VAL A C 1
ATOM 1701 O O . VAL A 1 214 ? -26.127 -0.573 8.358 1.00 86.69 214 VAL A O 1
ATOM 1704 N N . GLU A 1 215 ? -25.977 0.715 10.191 1.00 89.44 215 GLU A N 1
ATOM 1705 C CA . GLU A 1 215 ? -25.162 -0.212 10.977 1.00 89.44 215 GLU A CA 1
ATOM 1706 C C . GLU A 1 215 ? -26.093 -1.226 11.666 1.00 89.44 215 GLU A C 1
ATOM 1708 O O . GLU A 1 215 ? -27.035 -0.840 12.358 1.00 89.44 215 GLU A O 1
ATOM 1713 N N . LYS A 1 216 ? -25.869 -2.524 11.438 1.00 89.62 216 LYS A N 1
ATOM 1714 C CA . LYS A 1 216 ? -26.654 -3.620 12.027 1.00 89.62 216 LYS A CA 1
ATOM 1715 C C . LYS A 1 216 ? -25.734 -4.623 12.708 1.00 89.62 216 LYS A C 1
ATOM 1717 O O . LYS A 1 216 ? -24.702 -4.973 12.137 1.00 89.62 216 LYS A O 1
ATOM 1722 N N . VAL A 1 217 ? -26.147 -5.136 13.863 1.00 91.75 217 VAL A N 1
ATOM 1723 C CA . VAL A 1 217 ? -25.532 -6.324 14.469 1.00 91.75 217 VAL A CA 1
ATOM 1724 C C . VAL A 1 217 ? -25.877 -7.529 13.591 1.00 91.75 217 VAL A C 1
ATOM 1726 O O . VAL A 1 217 ? -27.047 -7.744 13.267 1.00 91.75 217 VAL A O 1
ATOM 1729 N N . ILE A 1 218 ? -24.870 -8.283 13.158 1.00 92.38 218 ILE A N 1
ATOM 1730 C CA . ILE A 1 218 ? -25.046 -9.485 12.326 1.00 92.38 218 ILE A CA 1
ATOM 1731 C C . ILE A 1 218 ? -24.619 -10.768 13.028 1.00 92.38 218 ILE A C 1
ATOM 1733 O O . ILE A 1 218 ? -25.045 -11.842 12.612 1.00 92.38 218 ILE A O 1
ATOM 1737 N N . ASP A 1 219 ? -23.769 -10.658 14.043 1.00 91.19 219 ASP A N 1
ATOM 1738 C CA . ASP A 1 219 ? -23.255 -11.784 14.812 1.00 91.19 219 ASP A CA 1
ATOM 1739 C C . ASP A 1 219 ? -22.700 -11.284 16.153 1.00 91.19 219 ASP A C 1
ATOM 1741 O O . ASP A 1 219 ? -22.510 -10.079 16.341 1.00 91.19 219 ASP A O 1
ATOM 1745 N N . ARG A 1 220 ? -22.407 -12.209 17.063 1.00 92.50 220 ARG A N 1
ATOM 1746 C CA . ARG A 1 220 ? -21.759 -11.955 18.353 1.00 92.50 220 ARG A CA 1
ATOM 1747 C C . ARG A 1 220 ? -20.626 -12.951 18.530 1.00 92.50 220 ARG A C 1
ATOM 1749 O O . ARG A 1 220 ? -20.819 -14.150 18.351 1.00 92.50 220 ARG A O 1
ATOM 1756 N N . ILE A 1 221 ? -19.452 -12.462 18.911 1.00 93.44 221 ILE A N 1
ATOM 1757 C CA . ILE A 1 221 ? -18.271 -13.308 19.107 1.00 93.44 221 ILE A CA 1
ATOM 1758 C C . ILE A 1 221 ? -17.763 -13.202 20.538 1.00 93.44 221 ILE A C 1
ATOM 1760 O O . ILE A 1 221 ? -17.845 -12.139 21.152 1.00 93.44 221 ILE A O 1
ATOM 1764 N N . ASN A 1 222 ? -17.214 -14.298 21.060 1.00 92.81 222 ASN A N 1
ATOM 1765 C CA . ASN A 1 222 ? -16.403 -14.241 22.268 1.00 92.81 222 ASN A CA 1
ATOM 1766 C C . ASN A 1 222 ? -15.036 -13.633 21.915 1.00 92.81 222 ASN A C 1
ATOM 1768 O O . ASN A 1 222 ? -14.443 -14.000 20.895 1.00 92.81 222 ASN A O 1
ATOM 1772 N N . ILE A 1 223 ? -14.520 -12.727 22.746 1.00 91.00 223 ILE A N 1
ATOM 1773 C CA . ILE A 1 223 ? -13.235 -12.054 22.494 1.00 91.00 223 ILE A CA 1
ATOM 1774 C C . ILE A 1 223 ? -12.072 -13.049 22.347 1.00 91.00 223 ILE A C 1
ATOM 1776 O O . ILE A 1 223 ? -11.146 -12.806 21.574 1.00 91.00 223 ILE A O 1
ATOM 1780 N N . ASN A 1 224 ? -12.149 -14.210 23.008 1.00 90.12 224 ASN A N 1
ATOM 1781 C CA . ASN A 1 224 ? -11.128 -15.258 22.935 1.00 90.12 224 ASN A CA 1
ATOM 1782 C C . ASN A 1 224 ? -11.101 -15.979 21.576 1.00 90.12 224 ASN A C 1
ATOM 1784 O O . ASN A 1 224 ? -10.068 -16.527 21.190 1.00 90.12 224 ASN A O 1
ATOM 1788 N N . ASP A 1 225 ? -12.206 -15.949 20.827 1.00 91.69 225 ASP A N 1
ATOM 1789 C CA . ASP A 1 225 ? -12.330 -16.604 19.521 1.00 91.69 225 ASP A CA 1
ATOM 1790 C C . ASP A 1 225 ? -11.944 -15.682 18.355 1.00 91.69 225 ASP A C 1
ATOM 1792 O O . ASP A 1 225 ? -11.895 -16.125 17.201 1.00 91.69 225 ASP A O 1
ATOM 1796 N N . TYR A 1 226 ? -11.634 -14.408 18.631 1.00 91.06 226 TYR A N 1
ATOM 1797 C CA . TYR A 1 226 ? -11.397 -13.390 17.606 1.00 91.06 226 TYR A CA 1
ATOM 1798 C C . TYR A 1 226 ? -10.375 -13.832 16.552 1.00 91.06 226 TYR A C 1
ATOM 1800 O O . TYR A 1 226 ? -10.636 -13.729 15.352 1.00 91.06 226 TYR A O 1
ATOM 1808 N N . ALA A 1 227 ? -9.246 -14.408 16.972 1.00 88.94 227 ALA A N 1
ATOM 1809 C CA . ALA A 1 227 ? -8.193 -14.850 16.058 1.00 88.94 227 ALA A CA 1
ATOM 1810 C C . ALA A 1 227 ? -8.673 -15.898 15.033 1.00 88.94 227 ALA A C 1
ATOM 1812 O O . ALA A 1 227 ? -8.184 -15.918 13.903 1.00 88.94 227 ALA A O 1
ATOM 1813 N N . ALA A 1 228 ? -9.637 -16.749 15.397 1.00 88.25 228 ALA A N 1
ATOM 1814 C CA . ALA A 1 228 ? -10.169 -17.794 14.523 1.00 88.25 228 ALA A CA 1
ATOM 1815 C C . ALA A 1 228 ? -11.193 -17.253 13.511 1.00 88.25 228 ALA A C 1
ATOM 1817 O O . ALA A 1 228 ? -11.271 -17.740 12.378 1.00 88.25 228 ALA A O 1
ATOM 1818 N N . VAL A 1 229 ? -11.968 -16.241 13.907 1.00 89.88 229 VAL A N 1
ATOM 1819 C CA . VAL A 1 229 ? -13.038 -15.656 13.082 1.00 89.88 229 VAL A CA 1
ATOM 1820 C C . VAL A 1 229 ? -12.576 -14.448 12.266 1.00 89.88 229 VAL A C 1
ATOM 1822 O O . VAL A 1 229 ? -13.227 -14.091 11.281 1.00 89.88 229 VAL A O 1
ATOM 1825 N N . ARG A 1 230 ? -11.431 -13.843 12.619 1.00 88.50 230 ARG A N 1
ATOM 1826 C CA . ARG A 1 230 ? -10.939 -12.589 12.033 1.00 88.50 230 ARG A CA 1
ATOM 1827 C C . ARG A 1 230 ? -10.893 -12.618 10.515 1.00 88.50 230 ARG A C 1
ATOM 1829 O O . ARG A 1 230 ? -11.493 -11.770 9.864 1.00 88.50 230 ARG A O 1
ATOM 1836 N N . ASP A 1 231 ? -10.212 -13.605 9.946 1.00 85.19 231 ASP A N 1
ATOM 1837 C CA . ASP A 1 231 ? -9.986 -13.663 8.498 1.00 85.19 231 ASP A CA 1
ATOM 1838 C C . ASP A 1 231 ? -11.270 -14.011 7.716 1.00 85.19 231 ASP A C 1
ATOM 1840 O O . ASP A 1 231 ? -11.336 -13.796 6.504 1.00 85.19 231 ASP A O 1
ATOM 1844 N N . GLN A 1 232 ? -12.295 -14.532 8.399 1.00 87.50 232 GLN A N 1
ATOM 1845 C CA . GLN A 1 232 ? -13.588 -14.881 7.807 1.00 87.50 232 GLN A CA 1
ATOM 1846 C C . GLN A 1 232 ? -14.539 -13.679 7.784 1.00 87.50 232 GLN A C 1
ATOM 1848 O O . GLN A 1 232 ? -15.202 -13.441 6.775 1.00 87.50 232 GLN A O 1
ATOM 1853 N N . LEU A 1 233 ? -14.587 -12.915 8.879 1.00 88.25 233 LEU A N 1
ATOM 1854 C CA . LEU A 1 233 ? -15.541 -11.819 9.075 1.00 88.25 233 LEU A CA 1
ATOM 1855 C C . LEU A 1 233 ? -14.961 -10.442 8.716 1.00 88.25 233 LEU A C 1
ATOM 1857 O O . LEU A 1 233 ? -15.678 -9.586 8.194 1.00 88.25 233 LEU A O 1
ATOM 1861 N N . PHE A 1 234 ? -13.665 -10.227 8.955 1.00 91.62 234 PHE A N 1
ATOM 1862 C CA . PHE A 1 234 ? -12.991 -8.926 8.876 1.00 91.62 234 PHE A CA 1
ATOM 1863 C C . PHE A 1 234 ? -11.893 -8.935 7.807 1.00 91.62 234 PHE A C 1
ATOM 1865 O O . PHE A 1 234 ? -10.692 -8.907 8.085 1.00 91.62 234 PHE A O 1
ATOM 1872 N N . HIS A 1 235 ? -12.323 -8.981 6.547 1.00 87.56 235 HIS A N 1
ATOM 1873 C CA . HIS A 1 235 ? -11.434 -8.925 5.386 1.00 87.56 235 HIS A CA 1
ATOM 1874 C C . HIS A 1 235 ? -11.486 -7.547 4.696 1.00 87.56 235 HIS A C 1
ATOM 1876 O O . HIS A 1 235 ? -12.465 -6.814 4.857 1.00 87.56 235 HIS A O 1
ATOM 1882 N N . PRO A 1 236 ? -10.533 -7.190 3.812 1.00 85.25 236 PRO A N 1
ATOM 1883 C CA . PRO A 1 236 ? -10.436 -5.832 3.267 1.00 85.25 236 PRO A CA 1
ATOM 1884 C C . PRO A 1 236 ? -11.671 -5.405 2.470 1.00 85.25 236 PRO A C 1
ATOM 1886 O O . PRO A 1 236 ? -11.964 -4.226 2.352 1.00 85.25 236 PRO A O 1
ATOM 1889 N N . ASN A 1 237 ? -12.411 -6.351 1.896 1.00 85.25 237 ASN A N 1
ATOM 1890 C CA . ASN A 1 237 ? -13.638 -6.058 1.151 1.00 85.25 237 ASN A CA 1
ATOM 1891 C C . ASN A 1 237 ? -14.913 -6.134 2.008 1.00 85.25 237 ASN A C 1
ATOM 1893 O O . ASN A 1 237 ? -16.006 -5.981 1.475 1.00 85.25 237 ASN A O 1
ATOM 1897 N N . ALA A 1 238 ? -14.792 -6.422 3.306 1.00 85.94 238 ALA A N 1
ATOM 1898 C CA . ALA A 1 238 ? -15.930 -6.529 4.201 1.00 85.94 238 ALA A CA 1
ATOM 1899 C C . ALA A 1 238 ? -16.342 -5.125 4.638 1.00 85.94 238 ALA A C 1
ATOM 1901 O O . ALA A 1 238 ? -15.515 -4.214 4.752 1.00 85.94 238 ALA A O 1
ATOM 1902 N N . ASN A 1 239 ? -17.634 -4.974 4.899 1.00 90.56 239 ASN A N 1
ATOM 1903 C CA . ASN A 1 239 ? -18.192 -3.820 5.600 1.00 90.56 239 ASN A CA 1
ATOM 1904 C C . ASN A 1 239 ? -18.476 -4.148 7.070 1.00 90.56 239 ASN A C 1
ATOM 1906 O O . ASN A 1 239 ? -19.233 -3.425 7.718 1.00 90.56 239 ASN A O 1
ATOM 1910 N N . SER A 1 240 ? -17.901 -5.249 7.554 1.00 92.69 240 SER A N 1
ATOM 1911 C CA . SER A 1 240 ? -18.052 -5.711 8.922 1.00 92.69 240 SER A CA 1
ATOM 1912 C C . SER A 1 240 ? -16.912 -5.192 9.794 1.00 92.69 240 SER A C 1
ATOM 1914 O O . SER A 1 240 ? -15.780 -5.079 9.321 1.00 92.69 240 SER A O 1
ATOM 1916 N N . TYR A 1 241 ? -17.214 -4.875 11.046 1.00 94.19 241 TYR A N 1
ATOM 1917 C CA . TYR A 1 241 ? -16.275 -4.373 12.052 1.00 94.19 241 TYR A CA 1
ATOM 1918 C C . TYR A 1 241 ? -16.784 -4.731 13.456 1.00 94.19 241 TYR A C 1
ATOM 1920 O O . TYR A 1 241 ? -17.939 -5.132 13.603 1.00 94.19 241 TYR A O 1
ATOM 1928 N N . LEU A 1 242 ? -15.928 -4.616 14.469 1.00 94.12 242 LEU A N 1
ATOM 1929 C CA . LEU A 1 242 ? -16.311 -4.857 15.860 1.00 94.12 242 LEU A CA 1
ATOM 1930 C C . LEU A 1 242 ? -16.836 -3.602 16.552 1.00 94.12 242 LEU A C 1
ATOM 1932 O O . LEU A 1 242 ? -16.340 -2.494 16.327 1.00 94.12 242 LEU A O 1
ATOM 1936 N N . ASP A 1 243 ? -17.821 -3.812 17.416 1.00 93.50 243 ASP A N 1
ATOM 1937 C CA . ASP A 1 243 ? 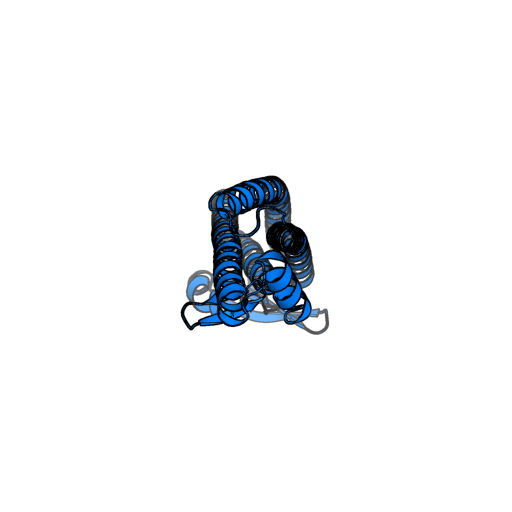-18.353 -2.821 18.344 1.00 93.50 243 ASP A CA 1
ATOM 1938 C C . ASP A 1 243 ? -18.729 -3.489 19.677 1.00 93.50 243 ASP A C 1
ATOM 1940 O O . ASP A 1 243 ? -18.684 -4.715 19.819 1.00 93.50 243 ASP A O 1
ATOM 1944 N N . VAL A 1 244 ? -19.076 -2.674 20.666 1.00 89.81 244 VAL A N 1
ATOM 1945 C CA . VAL A 1 244 ? -19.513 -3.130 21.989 1.00 89.81 244 VAL A CA 1
ATOM 1946 C C . VAL A 1 244 ? -20.878 -3.811 21.893 1.00 89.81 244 VAL A C 1
ATOM 1948 O O . VAL A 1 244 ? -21.788 -3.310 21.232 1.00 89.81 244 VAL A O 1
ATOM 1951 N N . GLU A 1 245 ? -21.023 -4.947 22.576 1.00 85.50 245 GLU A N 1
ATOM 1952 C CA . GLU A 1 245 ? -22.305 -5.635 22.737 1.00 85.50 245 GLU A CA 1
ATOM 1953 C C . GLU A 1 245 ? -23.181 -4.887 23.751 1.00 85.50 245 GLU A C 1
ATOM 1955 O O . GLU A 1 245 ? -22.893 -4.882 24.945 1.00 85.50 245 GLU A O 1
ATOM 1960 N N . THR A 1 246 ? -24.250 -4.238 23.287 1.00 77.00 246 THR A N 1
ATOM 1961 C CA . THR A 1 246 ? -25.102 -3.387 24.138 1.00 77.00 246 THR A CA 1
ATOM 1962 C C . THR A 1 246 ? -25.978 -4.178 25.107 1.00 77.00 246 THR A C 1
ATOM 1964 O O . THR A 1 246 ? -26.376 -3.645 26.147 1.00 77.00 246 THR A O 1
ATOM 1967 N N . ASP A 1 247 ? -26.263 -5.445 24.794 1.00 69.69 247 ASP A N 1
ATOM 1968 C CA . ASP A 1 247 ? -27.054 -6.318 25.665 1.00 69.69 247 ASP A CA 1
ATOM 1969 C C . ASP A 1 247 ? -26.317 -6.638 26.978 1.00 69.69 247 ASP A C 1
ATOM 1971 O O . ASP A 1 247 ? -26.955 -6.783 28.020 1.00 69.69 247 ASP A O 1
ATOM 1975 N N . ASP A 1 248 ? -24.980 -6.671 26.956 1.00 59.47 248 ASP A N 1
ATOM 1976 C CA . ASP A 1 248 ? -24.152 -6.960 28.135 1.00 59.47 248 ASP A CA 1
ATOM 1977 C C . ASP A 1 248 ? -23.949 -5.728 29.045 1.00 59.47 248 ASP A C 1
ATOM 1979 O O . ASP A 1 248 ? -23.565 -5.876 30.201 1.00 59.47 248 ASP A O 1
ATOM 1983 N N . VAL A 1 249 ? -24.230 -4.513 28.553 1.00 58.62 249 VAL A N 1
ATOM 1984 C CA . VAL A 1 249 ? -24.060 -3.238 29.292 1.00 58.62 249 VAL A CA 1
ATOM 1985 C C . VAL A 1 249 ? -25.292 -2.890 30.141 1.00 58.62 249 VAL A C 1
ATOM 1987 O O . VAL A 1 249 ? -25.219 -2.088 31.067 1.00 58.62 249 VAL A O 1
ATOM 1990 N N . SER A 1 250 ? -26.445 -3.488 29.829 1.00 55.59 250 SER A N 1
ATOM 1991 C CA . SER A 1 250 ? -27.738 -3.171 30.457 1.00 55.59 250 SER A CA 1
ATOM 1992 C C . SER A 1 250 ? -28.090 -4.062 31.661 1.00 55.59 250 SER A C 1
ATOM 1994 O O . SER A 1 250 ? -29.193 -3.933 32.203 1.00 55.59 250 SER A O 1
ATOM 1996 N N . ALA A 1 251 ? -27.202 -4.987 32.038 1.00 43.25 251 ALA A N 1
ATOM 1997 C CA . ALA A 1 251 ? -27.377 -5.955 33.125 1.00 43.25 251 ALA A CA 1
ATOM 1998 C C . ALA A 1 251 ? -26.674 -5.502 34.413 1.00 43.25 251 ALA A C 1
ATOM 2000 O O . ALA A 1 251 ? -27.273 -5.708 35.496 1.00 43.25 251 ALA A O 1
#

Foldseek 3Di:
DLLVLLLVLLLVQLVLVVVLVVVLLVLLVCQLLDPCQLPPCSLVVSLVSSVVSVVVSLVVVLVSLVVSLVVLLVVLQVQQCVLLVDPPDPDQDPVLVVLSVVLSVVLSVVVVVLSVVLSVLSSVVSNVVSVQLVVQCVVVVHDSNVSSVVSCVVDVDTRFGWDQDPVRDTDGVSVVSSQSSSLSSLCSSQVSSLVSCVVVVHQKKFKWAQDPNDIDGDDMDGSVCCVVCCCVAPGSPGRIHIHHDSVVSVD